Protein AF-A0A0K0CUV3-F1 (afdb_monomer)

Structure (mmCIF, N/CA/C/O backbone):
data_AF-A0A0K0CUV3-F1
#
_entry.id   AF-A0A0K0CUV3-F1
#
loop_
_atom_site.group_PDB
_atom_site.id
_atom_site.type_symbol
_atom_site.label_atom_id
_atom_site.label_alt_id
_atom_site.label_comp_id
_atom_site.label_asym_id
_atom_site.label_entity_id
_atom_site.label_seq_id
_atom_site.pdbx_PDB_ins_code
_atom_site.Cartn_x
_atom_site.Cartn_y
_atom_site.Cartn_z
_atom_site.occupancy
_atom_site.B_iso_or_equiv
_atom_site.auth_seq_id
_atom_site.auth_comp_id
_atom_site.auth_asym_id
_atom_site.auth_atom_id
_atom_site.pdbx_PDB_model_num
ATOM 1 N N . MET A 1 1 ? 14.300 39.583 24.934 1.00 33.34 1 MET A N 1
ATOM 2 C CA . MET A 1 1 ? 12.952 39.466 24.338 1.00 33.34 1 MET A CA 1
ATOM 3 C C . MET A 1 1 ? 13.140 38.775 23.002 1.00 33.34 1 MET A C 1
ATOM 5 O O . MET A 1 1 ? 13.343 39.444 21.998 1.00 33.34 1 MET A O 1
ATOM 9 N N . ASP A 1 2 ? 13.182 37.445 23.015 1.00 32.31 2 ASP A N 1
ATOM 10 C CA . ASP A 1 2 ? 13.427 36.662 21.805 1.00 32.31 2 ASP A CA 1
ATOM 11 C C . ASP A 1 2 ? 12.083 36.340 21.158 1.00 32.31 2 ASP A C 1
ATOM 13 O O . ASP A 1 2 ? 11.270 35.594 21.705 1.00 32.31 2 ASP A O 1
ATOM 17 N N . ASN A 1 3 ? 11.832 36.963 20.007 1.00 30.17 3 ASN A N 1
ATOM 18 C CA . ASN A 1 3 ? 10.641 36.738 19.198 1.00 30.17 3 ASN A CA 1
ATOM 19 C C . ASN A 1 3 ? 10.662 35.313 18.630 1.00 30.17 3 ASN A C 1
ATOM 21 O O . ASN A 1 3 ? 11.147 35.068 17.525 1.00 30.17 3 ASN A O 1
ATOM 25 N N . ILE A 1 4 ? 10.115 34.363 19.387 1.00 32.66 4 ILE A N 1
ATOM 26 C CA . ILE A 1 4 ? 9.741 33.049 18.870 1.00 32.66 4 ILE A CA 1
ATOM 27 C C . ILE A 1 4 ? 8.534 33.265 17.954 1.00 32.66 4 ILE A C 1
ATOM 29 O O . ILE A 1 4 ? 7.393 33.354 18.404 1.00 32.66 4 ILE A O 1
ATOM 33 N N . VAL A 1 5 ? 8.791 33.376 16.651 1.00 37.00 5 VAL A N 1
ATOM 34 C CA . VAL A 1 5 ? 7.741 33.329 15.632 1.00 37.00 5 VAL A CA 1
ATOM 35 C C . VAL A 1 5 ? 7.181 31.908 15.639 1.00 37.00 5 VAL A C 1
ATOM 37 O O . VAL A 1 5 ? 7.840 30.969 15.189 1.00 37.00 5 VAL A O 1
ATOM 40 N N . LEU A 1 6 ? 5.980 31.740 16.198 1.00 33.31 6 LEU A N 1
ATOM 41 C CA . LEU A 1 6 ? 5.213 30.502 16.068 1.00 33.31 6 LEU A CA 1
ATOM 42 C C . LEU A 1 6 ? 5.080 30.164 14.571 1.00 33.31 6 LEU A C 1
ATOM 44 O O . LEU A 1 6 ? 4.818 31.070 13.773 1.00 33.31 6 LEU A O 1
ATOM 48 N N . PRO A 1 7 ? 5.275 28.897 14.157 1.00 40.84 7 PRO A N 1
ATOM 49 C CA . PRO A 1 7 ? 5.140 28.535 12.754 1.00 40.84 7 PRO A CA 1
ATOM 50 C C . PRO A 1 7 ? 3.719 28.880 12.275 1.00 40.84 7 PRO A C 1
ATOM 52 O O . PRO A 1 7 ? 2.763 28.661 13.024 1.00 40.84 7 PRO A O 1
ATOM 55 N N . PRO A 1 8 ? 3.565 29.437 11.059 1.00 43.94 8 PRO A N 1
ATOM 56 C CA . PRO A 1 8 ? 2.266 29.852 10.548 1.00 43.94 8 PRO A CA 1
ATOM 57 C C . PRO A 1 8 ? 1.287 28.675 10.560 1.00 43.94 8 PRO A C 1
ATOM 59 O O . PRO A 1 8 ? 1.674 27.529 10.332 1.00 43.94 8 PRO A O 1
ATOM 62 N N . HIS A 1 9 ? 0.009 28.978 10.790 1.00 50.66 9 HIS A N 1
ATOM 63 C CA . HIS A 1 9 ? -1.127 28.045 10.842 1.00 50.66 9 HIS A CA 1
ATOM 64 C C . HIS A 1 9 ? -1.315 27.150 9.593 1.00 50.66 9 HIS A C 1
ATOM 66 O O . HIS A 1 9 ? -2.228 26.327 9.566 1.00 50.66 9 HIS A O 1
ATOM 72 N N . ASP A 1 10 ? -0.446 27.262 8.587 1.00 59.53 10 ASP A N 1
ATOM 73 C CA . ASP A 1 10 ? -0.422 26.443 7.384 1.00 59.53 10 ASP A CA 1
ATOM 74 C C . ASP A 1 10 ? 0.956 25.764 7.204 1.00 59.53 10 ASP A C 1
ATOM 76 O O . ASP A 1 10 ? 1.934 26.420 6.820 1.00 59.53 10 ASP A O 1
ATOM 80 N N . PRO A 1 11 ? 1.059 24.436 7.415 1.00 61.44 11 PRO A N 1
ATOM 81 C CA . PRO A 1 11 ? 2.305 23.696 7.230 1.00 61.44 11 PRO A CA 1
ATOM 82 C C . PRO A 1 11 ? 2.834 23.736 5.785 1.00 61.44 11 PRO A C 1
ATOM 84 O O . PRO A 1 11 ? 3.987 23.375 5.551 1.00 61.44 11 PRO A O 1
ATOM 87 N N . LYS A 1 12 ? 2.028 24.151 4.794 1.00 64.25 12 LYS A N 1
ATOM 88 C CA . LYS A 1 12 ? 2.442 24.200 3.383 1.00 64.25 12 LYS A CA 1
ATOM 89 C C . LYS A 1 12 ? 3.176 25.464 2.993 1.00 64.25 12 LYS A C 1
ATOM 91 O O . LYS A 1 12 ? 3.723 25.460 1.890 1.00 64.25 12 LYS A O 1
ATOM 96 N N . ASN A 1 13 ? 3.219 26.500 3.833 1.00 78.81 13 ASN A N 1
ATOM 97 C CA . ASN A 1 13 ? 3.718 27.828 3.466 1.00 78.81 13 ASN A CA 1
ATOM 98 C C . ASN A 1 13 ? 4.790 28.337 4.440 1.00 78.81 13 ASN A C 1
ATOM 100 O O . ASN A 1 13 ? 4.579 29.252 5.232 1.00 78.81 13 ASN A O 1
ATOM 104 N N . LEU A 1 14 ? 5.982 27.740 4.346 1.00 80.75 14 LEU A N 1
ATOM 105 C CA . LEU A 1 14 ? 7.166 28.211 5.056 1.00 80.75 14 LEU A CA 1
ATOM 106 C C . LEU A 1 14 ? 7.832 29.375 4.321 1.00 80.75 14 LEU A C 1
ATOM 108 O O . LEU A 1 14 ? 8.024 29.339 3.102 1.00 80.75 14 LEU A O 1
ATOM 112 N N . GLN A 1 15 ? 8.253 30.382 5.085 1.00 85.00 15 GLN A N 1
ATOM 113 C CA . GLN A 1 15 ? 8.953 31.541 4.549 1.00 85.00 15 GLN A CA 1
ATOM 114 C C . GLN A 1 15 ? 10.403 31.205 4.168 1.00 85.00 15 GLN A C 1
ATOM 116 O O . GLN A 1 15 ? 11.082 30.374 4.775 1.00 85.00 15 GLN A O 1
ATOM 121 N N . LYS A 1 16 ? 10.906 31.883 3.132 1.00 88.75 16 LYS A N 1
ATOM 122 C CA . LYS A 1 16 ? 12.324 31.825 2.763 1.00 88.75 16 LYS A CA 1
ATOM 123 C C . LYS A 1 16 ? 13.167 32.366 3.918 1.00 88.75 16 LYS A C 1
ATOM 125 O O . LYS A 1 16 ? 12.878 33.429 4.449 1.00 88.75 16 LYS A O 1
ATOM 130 N N . GLY A 1 17 ? 14.231 31.651 4.269 1.00 84.06 17 GLY A N 1
ATOM 131 C CA . GLY A 1 17 ? 15.110 32.001 5.384 1.00 84.06 17 GLY A CA 1
ATOM 132 C C . GLY A 1 17 ? 14.752 31.326 6.708 1.00 84.06 17 GLY A C 1
ATOM 133 O O . GLY A 1 17 ? 15.621 31.259 7.571 1.00 84.06 17 GLY A O 1
ATOM 134 N N . THR A 1 18 ? 13.551 30.750 6.855 1.00 85.62 18 THR A N 1
ATOM 135 C CA . THR A 1 18 ? 13.180 29.984 8.054 1.00 85.62 18 THR A CA 1
ATOM 136 C C . THR A 1 18 ? 14.147 28.819 8.273 1.00 85.62 18 THR A C 1
ATOM 138 O O . THR A 1 18 ? 14.461 28.085 7.332 1.00 85.62 18 THR A O 1
ATOM 141 N N . ILE A 1 19 ? 14.612 28.649 9.514 1.00 83.88 19 ILE A N 1
ATOM 142 C CA . ILE A 1 19 ? 15.487 27.545 9.923 1.00 83.88 19 ILE A CA 1
ATOM 143 C C . ILE A 1 19 ? 14.637 26.456 10.582 1.00 83.88 19 ILE A C 1
ATOM 145 O O . ILE A 1 19 ? 13.939 26.702 11.562 1.00 83.88 19 ILE A O 1
ATOM 149 N N . ILE A 1 20 ? 14.714 25.242 10.043 1.00 77.81 20 ILE A N 1
ATOM 150 C CA . ILE A 1 20 ? 13.991 24.051 10.489 1.00 77.81 20 ILE A CA 1
ATOM 151 C C . ILE A 1 20 ? 14.967 23.083 11.155 1.00 77.81 20 ILE A C 1
ATOM 153 O O . ILE A 1 20 ? 16.082 22.863 10.673 1.00 77.81 20 ILE A O 1
ATOM 157 N N . SER A 1 21 ? 14.544 22.512 12.286 1.00 73.69 21 SER A N 1
ATOM 158 C CA . SER A 1 21 ? 15.339 21.568 13.087 1.00 73.69 21 SER A CA 1
ATOM 159 C C . SER A 1 21 ? 16.743 22.089 13.415 1.00 73.69 21 SER A C 1
ATOM 161 O O . SER A 1 21 ? 17.694 21.314 13.452 1.00 73.69 21 SER A O 1
ATOM 163 N N . LYS A 1 22 ? 16.865 23.412 13.606 1.00 81.50 22 LYS A N 1
ATOM 164 C CA . LYS A 1 22 ? 18.097 24.169 13.908 1.00 81.50 22 LYS A CA 1
ATOM 165 C C . LYS A 1 22 ? 19.203 24.140 12.844 1.00 81.50 22 LYS A C 1
ATOM 167 O O . LYS A 1 22 ? 20.156 24.892 12.978 1.00 81.50 22 LYS A O 1
ATOM 172 N N . GLN A 1 23 ? 19.060 23.351 11.782 1.00 84.75 23 GLN A N 1
ATOM 173 C CA . GLN A 1 23 ? 20.153 23.102 10.837 1.00 84.75 23 GLN A CA 1
ATOM 174 C C . GLN A 1 23 ? 19.782 23.336 9.363 1.00 84.75 23 GLN A C 1
ATOM 176 O O . GLN A 1 23 ? 20.673 23.481 8.536 1.00 84.75 23 GLN A O 1
ATOM 181 N N . TRP A 1 24 ? 18.495 23.403 8.999 1.00 80.88 24 TRP A N 1
ATOM 182 C CA . TRP A 1 24 ? 18.064 23.486 7.596 1.00 80.88 24 TRP A CA 1
ATOM 183 C C . TRP A 1 24 ? 17.359 24.802 7.286 1.00 80.88 24 TRP A C 1
ATOM 185 O O . TRP A 1 24 ? 16.252 25.046 7.752 1.00 80.88 24 TRP A O 1
ATOM 195 N N . ARG A 1 25 ? 17.958 25.639 6.440 1.00 89.38 25 ARG A N 1
ATOM 196 C CA . ARG A 1 25 ? 17.398 26.931 6.022 1.00 89.38 25 ARG A CA 1
ATOM 197 C C . ARG A 1 25 ? 16.618 26.810 4.715 1.00 89.38 25 ARG A C 1
ATOM 199 O O . ARG A 1 25 ? 17.164 26.363 3.705 1.00 89.38 25 ARG A O 1
ATOM 206 N N . ILE A 1 26 ? 15.366 27.266 4.704 1.00 89.25 26 ILE A N 1
ATOM 207 C CA . ILE A 1 26 ? 14.493 27.273 3.519 1.00 89.25 26 ILE A CA 1
ATOM 208 C C . ILE A 1 26 ? 15.030 28.256 2.468 1.00 89.25 26 ILE A C 1
ATOM 210 O O . ILE A 1 26 ? 15.179 29.449 2.737 1.00 89.25 26 ILE A O 1
ATOM 214 N N . LYS A 1 27 ? 15.293 27.784 1.242 1.00 90.56 27 LYS A N 1
ATOM 215 C CA . LYS A 1 27 ? 15.707 28.630 0.106 1.00 90.56 27 LYS A CA 1
ATOM 216 C C . LYS A 1 27 ? 14.542 29.007 -0.802 1.00 90.56 27 LYS A C 1
ATOM 218 O O . LYS A 1 27 ? 14.414 30.176 -1.154 1.00 90.56 27 LYS A O 1
ATOM 223 N N . ARG A 1 28 ? 13.737 28.028 -1.225 1.00 87.50 28 ARG A N 1
ATOM 224 C CA . ARG A 1 28 ? 12.545 28.240 -2.065 1.00 87.50 28 ARG A CA 1
ATOM 225 C C . ARG A 1 28 ? 11.623 27.026 -2.045 1.00 87.50 28 ARG A C 1
ATOM 227 O O . ARG A 1 28 ? 12.095 25.908 -1.842 1.00 87.50 28 ARG A O 1
ATOM 234 N N . LYS A 1 29 ? 10.341 27.236 -2.337 1.00 90.81 29 LYS A N 1
ATOM 235 C CA . LYS A 1 29 ? 9.396 26.154 -2.636 1.00 90.81 29 LYS A CA 1
ATOM 236 C C . LYS A 1 29 ? 9.774 25.509 -3.976 1.00 90.81 29 LYS A C 1
ATOM 238 O O . LYS A 1 29 ? 10.182 26.200 -4.913 1.00 90.81 29 LYS A O 1
ATOM 243 N N . ILE A 1 30 ? 9.730 24.183 -4.032 1.00 88.44 30 ILE A N 1
ATOM 244 C CA . ILE A 1 30 ? 9.974 23.388 -5.245 1.00 88.44 30 ILE A CA 1
ATOM 245 C C . ILE A 1 30 ? 8.641 22.936 -5.841 1.00 88.44 30 ILE A C 1
ATOM 247 O O . ILE A 1 30 ? 8.489 22.972 -7.055 1.00 88.44 30 ILE A O 1
ATOM 251 N N . GLY A 1 31 ? 7.679 22.544 -5.005 1.00 75.69 31 GLY A N 1
ATOM 252 C CA . GLY A 1 31 ? 6.363 22.109 -5.462 1.00 75.69 31 GLY A CA 1
ATOM 253 C C . GLY A 1 31 ? 5.376 21.935 -4.314 1.00 75.69 31 GLY A C 1
ATOM 254 O O . GLY A 1 31 ? 5.767 21.841 -3.150 1.00 75.69 31 GLY A O 1
ATOM 255 N N . GLU A 1 32 ? 4.093 21.898 -4.649 1.00 79.56 32 GLU A N 1
ATOM 256 C CA . GLU A 1 32 ? 2.985 21.729 -3.712 1.00 79.56 32 GLU A CA 1
ATOM 257 C C . GLU A 1 32 ? 1.980 20.720 -4.266 1.00 79.56 32 GLU A C 1
ATOM 259 O O . GLU A 1 32 ? 1.730 20.691 -5.468 1.00 79.56 32 GLU A O 1
ATOM 264 N N . GLY A 1 33 ? 1.408 19.896 -3.389 1.00 62.06 33 GLY A N 1
ATOM 265 C CA . GLY A 1 33 ? 0.323 18.981 -3.723 1.00 62.06 33 GLY A CA 1
ATOM 266 C C . GLY A 1 33 ? -0.684 18.829 -2.582 1.00 62.06 33 GLY A C 1
ATOM 267 O O . GLY A 1 33 ? -0.548 19.412 -1.500 1.00 62.06 33 GLY A O 1
ATOM 268 N N . GLY A 1 34 ? -1.705 17.995 -2.801 1.00 50.66 34 GLY A N 1
ATOM 269 C CA . GLY A 1 34 ? -2.771 17.750 -1.818 1.00 50.66 34 GLY A CA 1
ATOM 270 C C . GLY A 1 34 ? -2.245 17.326 -0.440 1.00 50.66 34 GLY A C 1
ATOM 271 O O . GLY A 1 34 ? -2.735 17.803 0.582 1.00 50.66 34 GLY A O 1
ATOM 272 N N . PHE A 1 35 ? -1.168 16.540 -0.411 1.00 57.41 35 PHE A N 1
ATOM 273 C CA . PHE A 1 35 ? -0.605 15.948 0.806 1.00 57.41 35 PHE A CA 1
ATOM 274 C C . PHE A 1 35 ? 0.503 16.773 1.479 1.00 57.41 35 PHE A C 1
ATOM 276 O O . PHE A 1 35 ? 0.994 16.376 2.536 1.00 57.41 35 PHE A O 1
ATOM 283 N N . GLY A 1 36 ? 0.918 17.906 0.901 1.00 73.19 36 GLY A N 1
ATOM 284 C CA . GLY A 1 36 ? 2.029 18.677 1.454 1.00 73.19 36 GLY A CA 1
ATOM 285 C C . GLY A 1 36 ? 2.762 19.570 0.458 1.00 73.19 36 GLY A C 1
ATOM 286 O O . GLY A 1 36 ? 2.290 19.816 -0.649 1.00 73.19 36 GLY A O 1
ATOM 287 N N . ALA A 1 37 ? 3.944 20.036 0.854 1.00 80.62 37 ALA A N 1
ATOM 288 C CA . ALA A 1 37 ? 4.813 20.886 0.045 1.00 80.62 37 ALA A CA 1
ATOM 289 C C . ALA A 1 37 ? 6.278 20.437 0.137 1.00 80.62 37 ALA A C 1
ATOM 291 O O . ALA A 1 37 ? 6.725 19.932 1.164 1.00 80.62 37 ALA A O 1
ATOM 292 N N . VAL A 1 38 ? 7.035 20.631 -0.941 1.00 79.94 38 VAL A N 1
ATOM 293 C CA . VAL A 1 38 ? 8.467 20.315 -1.027 1.00 79.94 38 VAL A CA 1
ATOM 294 C C . VAL A 1 38 ? 9.261 21.607 -1.186 1.00 79.94 38 VAL A C 1
ATOM 296 O O . VAL A 1 38 ? 8.927 22.453 -2.018 1.00 79.94 38 VAL A O 1
ATOM 299 N N . TYR A 1 39 ? 10.338 21.746 -0.418 1.00 84.75 39 TYR A N 1
ATOM 300 C CA . TYR A 1 39 ? 11.204 22.921 -0.365 1.00 84.75 39 TYR A CA 1
ATOM 301 C C . TYR A 1 39 ? 12.656 22.561 -0.661 1.00 84.75 39 TYR A C 1
ATOM 303 O O . TYR A 1 39 ? 13.144 21.523 -0.228 1.00 84.75 39 TYR A O 1
ATOM 311 N N . LYS A 1 40 ? 13.382 23.460 -1.329 1.00 85.62 40 LYS A N 1
ATOM 312 C CA . LYS A 1 40 ? 14.846 23.423 -1.355 1.00 85.62 40 LYS A CA 1
ATOM 313 C C . LYS A 1 40 ? 15.336 23.996 -0.035 1.00 85.62 40 LYS A C 1
ATOM 315 O O . LYS A 1 40 ? 15.009 25.143 0.284 1.00 85.62 40 LYS A O 1
ATOM 320 N N . VAL A 1 41 ? 16.141 23.233 0.689 1.00 87.06 41 VAL A N 1
ATOM 321 C CA . VAL A 1 41 ? 16.805 23.664 1.921 1.00 87.06 41 VAL A CA 1
ATOM 322 C C . VAL A 1 41 ? 18.313 23.616 1.762 1.00 87.06 41 VAL A C 1
ATOM 324 O O . VAL A 1 41 ? 18.831 22.914 0.895 1.00 87.06 41 VAL A O 1
ATOM 327 N N . VAL A 1 42 ? 19.006 24.389 2.590 1.00 89.06 42 VAL A N 1
ATOM 328 C CA . VAL A 1 42 ? 20.464 24.371 2.700 1.00 89.06 42 VAL A CA 1
ATOM 329 C C . VAL A 1 42 ? 20.843 24.193 4.160 1.00 89.06 42 VAL A C 1
ATOM 331 O O . VAL A 1 42 ? 20.282 24.881 5.018 1.00 89.06 42 VAL A O 1
ATOM 334 N N . ASN A 1 43 ? 21.759 23.272 4.436 1.00 91.06 43 ASN A N 1
ATOM 335 C CA . ASN A 1 43 ? 22.314 23.090 5.765 1.00 91.06 43 ASN A CA 1
ATOM 336 C C . ASN A 1 43 ? 23.088 24.357 6.164 1.00 91.06 43 ASN A C 1
ATOM 338 O O . ASN A 1 43 ? 23.847 24.897 5.361 1.00 91.06 43 ASN A O 1
ATOM 342 N N . VAL A 1 44 ? 22.854 24.880 7.363 1.00 87.31 44 VAL A N 1
ATOM 343 C CA . VAL A 1 44 ? 23.447 26.153 7.808 1.00 87.31 44 VAL A CA 1
ATOM 344 C C . VAL A 1 44 ? 24.931 26.044 8.151 1.00 87.31 44 VAL A C 1
ATOM 346 O O . VAL A 1 44 ? 25.613 27.057 8.079 1.00 87.31 44 VAL A O 1
ATOM 349 N N . GLU A 1 45 ? 25.419 24.847 8.477 1.00 86.94 45 GLU A N 1
ATOM 350 C CA . GLU A 1 45 ? 26.822 24.597 8.824 1.00 86.94 45 GLU A CA 1
ATOM 351 C C . GLU A 1 45 ? 27.621 24.130 7.607 1.00 86.94 45 GLU A C 1
ATOM 353 O O . GLU A 1 45 ? 28.707 24.628 7.340 1.00 86.94 45 GLU A O 1
ATOM 358 N N . THR A 1 46 ? 27.071 23.184 6.844 1.00 88.75 46 THR A N 1
ATOM 359 C CA . THR A 1 46 ? 27.799 22.522 5.746 1.00 88.75 46 THR A CA 1
ATOM 360 C C . THR A 1 46 ? 27.510 23.111 4.367 1.00 88.75 46 THR A C 1
ATOM 362 O O . THR A 1 46 ? 28.066 22.649 3.378 1.00 88.75 46 THR A O 1
ATOM 365 N N . GLU A 1 47 ? 26.580 24.065 4.266 1.00 89.44 47 GLU A N 1
ATOM 366 C CA . GLU A 1 47 ? 26.079 24.652 3.009 1.00 89.44 47 GLU A CA 1
ATOM 367 C C . GLU A 1 47 ? 25.515 23.650 1.978 1.00 89.44 47 GLU A C 1
ATOM 369 O O . GLU A 1 47 ? 25.149 24.009 0.853 1.00 89.44 47 GLU A O 1
ATOM 374 N N . THR A 1 48 ? 25.342 22.389 2.371 1.00 83.94 48 THR A N 1
ATOM 375 C CA . THR A 1 48 ? 24.812 21.334 1.507 1.00 83.94 48 THR A CA 1
ATOM 376 C C . THR A 1 48 ? 23.329 21.550 1.204 1.00 83.94 48 THR A C 1
ATOM 378 O O . THR A 1 48 ? 22.536 21.920 2.069 1.00 83.94 48 THR A O 1
ATOM 381 N N . SER A 1 49 ? 22.926 21.334 -0.052 1.00 82.19 49 SER A N 1
ATOM 382 C CA . SER A 1 49 ? 21.524 21.453 -0.474 1.00 82.19 49 SER A CA 1
ATOM 383 C C . SER A 1 49 ? 20.772 20.129 -0.317 1.00 82.19 49 SER A C 1
ATOM 385 O O . SER A 1 49 ? 21.276 19.086 -0.717 1.00 82.19 49 SER A O 1
ATOM 387 N N . ALA A 1 50 ? 19.527 20.185 0.157 1.00 84.31 50 ALA A N 1
ATOM 388 C CA . ALA A 1 50 ? 18.614 19.041 0.214 1.00 84.31 50 ALA A CA 1
ATOM 389 C C . ALA A 1 50 ? 17.171 19.444 -0.150 1.00 84.31 50 ALA A C 1
ATOM 391 O O . ALA A 1 50 ? 16.855 20.628 -0.316 1.00 84.31 50 ALA A O 1
ATOM 392 N N . ALA A 1 51 ? 16.288 18.452 -0.286 1.00 84.81 51 ALA A N 1
ATOM 393 C CA . ALA A 1 51 ? 14.852 18.655 -0.452 1.00 84.81 51 ALA A CA 1
ATOM 394 C C . ALA A 1 51 ? 14.122 18.304 0.854 1.00 84.81 51 ALA A C 1
ATOM 396 O O . ALA A 1 51 ? 14.199 17.174 1.326 1.00 84.81 51 ALA A O 1
ATOM 397 N N . LEU A 1 52 ? 13.401 19.267 1.426 1.00 79.25 52 LEU A N 1
ATOM 398 C CA . LEU A 1 52 ? 12.569 19.083 2.612 1.00 79.25 52 LEU A CA 1
ATOM 399 C C . LEU A 1 52 ? 11.114 18.893 2.178 1.00 79.25 52 LEU A C 1
ATOM 401 O O . LEU A 1 52 ? 10.516 19.809 1.615 1.00 79.25 52 LEU A O 1
ATOM 405 N N . LYS A 1 53 ? 10.539 17.719 2.448 1.00 81.81 53 LYS A N 1
ATOM 406 C CA . LYS A 1 53 ? 9.110 17.445 2.251 1.00 81.81 53 LYS A CA 1
ATOM 407 C C . LYS A 1 53 ? 8.366 17.697 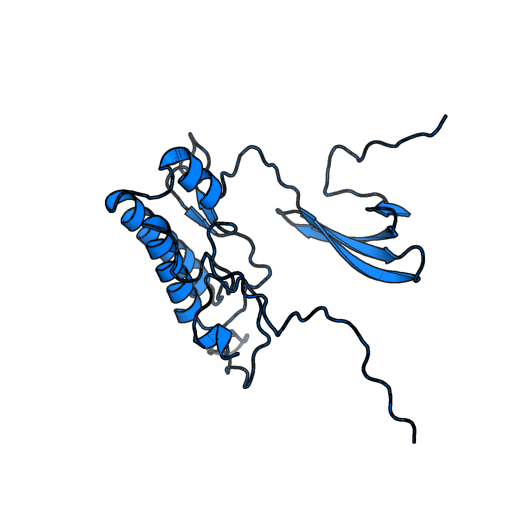3.560 1.00 81.81 53 LYS A C 1
ATOM 409 O O . LYS A 1 53 ? 8.745 17.164 4.598 1.00 81.81 53 LYS A O 1
ATOM 414 N N . ILE A 1 54 ? 7.308 18.494 3.496 1.00 76.00 54 ILE A N 1
ATOM 415 C CA . ILE A 1 54 ? 6.415 18.782 4.615 1.00 76.00 54 ILE A CA 1
ATOM 416 C C . ILE A 1 54 ? 5.059 18.203 4.283 1.00 76.00 54 ILE A C 1
ATOM 418 O O . ILE A 1 54 ? 4.516 18.481 3.217 1.00 76.00 54 ILE A O 1
ATOM 422 N N . GLU A 1 55 ? 4.511 17.417 5.196 1.00 71.88 55 GLU A N 1
ATOM 423 C CA . GLU A 1 55 ? 3.216 16.778 5.020 1.00 71.88 55 GLU A CA 1
ATOM 424 C C . GLU A 1 55 ? 2.180 17.487 5.888 1.00 71.88 55 GLU A C 1
ATOM 426 O O . GLU A 1 55 ? 2.325 17.580 7.108 1.00 71.88 55 GLU A O 1
ATOM 431 N N . THR A 1 56 ? 1.104 17.976 5.272 1.00 61.03 56 THR A N 1
ATOM 432 C CA . THR A 1 56 ? -0.053 18.480 6.016 1.00 61.03 56 THR A CA 1
ATOM 433 C C . THR A 1 56 ? -0.859 17.303 6.510 1.00 61.03 56 THR A C 1
ATOM 435 O O . THR A 1 56 ? -1.814 16.862 5.874 1.00 61.03 56 THR A O 1
ATOM 438 N N . HIS A 1 57 ? -0.458 16.745 7.640 1.00 53.69 57 HIS A N 1
ATOM 439 C CA . HIS A 1 57 ? -1.311 15.799 8.330 1.00 53.69 57 HIS A CA 1
ATOM 440 C C . HIS A 1 57 ? -2.421 16.577 9.036 1.00 53.69 57 HIS A C 1
ATOM 442 O O . HIS A 1 57 ? -2.220 17.069 10.146 1.00 53.69 57 HIS A O 1
ATOM 448 N N . ASN A 1 58 ? -3.622 16.621 8.452 1.00 45.78 58 ASN A N 1
ATOM 449 C CA . ASN A 1 58 ? -4.812 16.771 9.280 1.00 45.78 58 ASN A CA 1
ATOM 450 C C . ASN A 1 58 ? -4.980 15.452 10.054 1.00 45.78 58 ASN A C 1
ATOM 452 O O . ASN A 1 58 ? -5.664 14.530 9.616 1.00 45.78 58 ASN A O 1
ATOM 456 N N . LYS A 1 59 ? -4.270 15.314 11.185 1.00 42.47 59 LYS A N 1
ATOM 457 C CA . LYS A 1 59 ? -4.277 14.105 12.034 1.00 42.47 59 LYS A CA 1
ATOM 458 C C . LYS A 1 59 ? -5.685 13.712 12.517 1.00 42.47 59 LYS A C 1
ATOM 460 O O . LYS A 1 59 ? -5.824 12.644 13.106 1.00 42.47 59 LYS A O 1
ATOM 465 N N . ARG A 1 60 ? -6.705 14.561 12.328 1.00 42.09 60 ARG A N 1
ATOM 466 C CA . ARG A 1 60 ? -8.030 14.393 12.932 1.00 42.09 60 ARG A CA 1
ATOM 467 C C . ARG A 1 60 ? -9.052 13.600 12.115 1.00 42.09 60 ARG A C 1
ATOM 469 O O . ARG A 1 60 ? -9.985 13.116 12.740 1.00 42.09 60 ARG A O 1
ATOM 476 N N . GLU A 1 61 ? -8.887 13.372 10.809 1.00 43.34 61 GLU A N 1
ATOM 477 C CA . GLU A 1 61 ? -10.005 12.804 10.014 1.00 43.34 61 GLU A CA 1
ATOM 478 C C . GLU A 1 61 ? -9.706 11.531 9.215 1.00 43.34 61 GLU A C 1
ATOM 480 O O . GLU A 1 61 ? -10.636 10.838 8.807 1.00 43.34 61 GLU A O 1
ATOM 485 N N . VAL A 1 62 ? -8.439 11.137 9.067 1.00 44.00 62 VAL A N 1
ATOM 486 C CA . VAL A 1 62 ? -8.078 9.904 8.352 1.00 44.00 62 VAL A CA 1
ATOM 487 C C . VAL A 1 62 ? -7.487 8.902 9.338 1.00 44.00 62 VAL A C 1
ATOM 489 O O . VAL A 1 62 ? -6.311 8.956 9.702 1.00 44.00 62 VAL A O 1
ATOM 492 N N . LEU A 1 63 ? -8.319 7.971 9.806 1.00 48.72 63 LEU A N 1
ATOM 493 C CA . LEU A 1 63 ? -7.851 6.868 10.640 1.00 48.72 63 LEU A CA 1
ATOM 494 C C . LEU A 1 63 ? -7.044 5.902 9.765 1.00 48.72 63 LEU A C 1
ATOM 496 O O . LEU A 1 63 ? -7.627 5.086 9.044 1.00 48.72 63 LEU A O 1
ATOM 500 N N . LYS A 1 64 ? -5.707 5.985 9.849 1.00 60.62 64 LYS A N 1
ATOM 501 C CA . LYS A 1 64 ? -4.794 4.987 9.265 1.00 60.62 64 LYS A CA 1
ATOM 502 C C . LYS A 1 64 ? -5.288 3.591 9.636 1.00 60.62 64 LYS A C 1
ATOM 504 O O . LYS A 1 64 ? -5.657 3.362 10.793 1.00 60.62 64 LYS A O 1
ATOM 509 N N . LEU A 1 65 ? -5.304 2.672 8.673 1.00 56.53 65 LEU A N 1
ATOM 510 C CA . LEU A 1 65 ? -5.882 1.339 8.841 1.00 56.53 65 LEU A CA 1
ATOM 511 C C . LEU A 1 65 ? -5.289 0.637 10.067 1.00 56.53 65 LEU A C 1
ATOM 513 O O . LEU A 1 65 ? -6.030 0.059 10.853 1.00 56.53 65 LEU A O 1
ATOM 517 N N . GLU A 1 66 ? -3.987 0.800 10.304 1.00 54.44 66 GLU A N 1
ATOM 518 C CA . GLU A 1 66 ? -3.301 0.279 11.491 1.00 54.44 66 GLU A CA 1
ATOM 519 C C . GLU A 1 66 ? -3.906 0.787 12.813 1.00 54.44 66 GLU A C 1
ATOM 521 O O . GLU A 1 66 ? -4.167 0.007 13.729 1.00 54.44 66 GLU A O 1
ATOM 526 N N . ALA A 1 67 ? -4.176 2.091 12.913 1.00 55.19 67 ALA A N 1
ATOM 527 C CA . ALA A 1 67 ? -4.764 2.704 14.102 1.00 55.19 67 ALA A CA 1
ATOM 528 C C . ALA A 1 67 ? -6.238 2.307 14.270 1.00 55.19 67 ALA A C 1
ATOM 530 O O . ALA A 1 67 ? -6.692 2.088 15.393 1.00 55.19 67 ALA A O 1
ATOM 531 N N . LYS A 1 68 ? -6.985 2.177 13.165 1.00 58.66 68 LYS A N 1
ATOM 532 C CA . LYS A 1 68 ? -8.396 1.769 13.185 1.00 58.66 68 LYS A CA 1
ATOM 533 C C . LYS A 1 68 ? -8.550 0.293 13.555 1.00 58.66 68 LYS A C 1
ATOM 535 O O . LYS A 1 68 ? -9.392 -0.023 14.387 1.00 58.66 68 LYS A O 1
ATOM 540 N N . VAL A 1 69 ? -7.710 -0.587 13.009 1.00 59.50 69 VAL A N 1
ATOM 541 C CA . VAL A 1 69 ? -7.681 -2.019 13.346 1.00 59.50 69 VAL A CA 1
ATOM 542 C C . VAL A 1 69 ? -7.333 -2.212 14.820 1.00 59.50 69 VAL A C 1
ATOM 544 O O . VAL A 1 69 ? -8.107 -2.844 15.538 1.00 59.50 69 VAL A O 1
ATOM 547 N N . LYS A 1 70 ? -6.251 -1.577 15.296 1.00 58.81 70 LYS A N 1
ATOM 548 C CA . LYS A 1 70 ? -5.833 -1.637 16.707 1.00 58.81 70 LYS A CA 1
ATOM 549 C C . LYS A 1 70 ? -6.912 -1.131 17.669 1.00 58.81 70 LYS A C 1
ATOM 551 O O . LYS A 1 70 ? -7.088 -1.697 18.744 1.00 58.81 70 LYS A O 1
ATOM 556 N N . ARG A 1 71 ? -7.635 -0.071 17.289 1.00 56.31 71 ARG A N 1
ATOM 557 C CA . ARG A 1 71 ? -8.662 0.563 18.130 1.00 56.31 71 ARG A CA 1
ATOM 558 C C . ARG A 1 71 ? -10.012 -0.158 18.109 1.00 56.31 71 ARG A C 1
ATOM 560 O O . ARG A 1 71 ? -10.661 -0.208 19.144 1.00 56.31 71 ARG A O 1
ATOM 567 N N . LEU A 1 72 ? -10.457 -0.665 16.956 1.00 54.66 72 LEU A N 1
ATOM 568 C CA . LEU A 1 72 ? -11.797 -1.254 16.799 1.00 54.66 72 LEU A CA 1
ATOM 569 C C . LEU A 1 72 ? -11.846 -2.757 17.082 1.00 54.66 72 LEU A C 1
ATOM 571 O O . LEU A 1 72 ? -12.893 -3.252 17.485 1.00 54.66 72 LEU A O 1
ATOM 575 N N . PHE A 1 73 ? -10.751 -3.484 16.852 1.00 51.44 73 PHE A N 1
ATOM 576 C CA . PHE A 1 73 ? -10.754 -4.952 16.888 1.00 51.44 73 PHE A CA 1
ATOM 577 C C . PHE A 1 73 ? -9.689 -5.544 17.829 1.00 51.44 73 PHE A C 1
ATOM 579 O O . PHE A 1 73 ? -9.491 -6.756 17.861 1.00 51.44 73 PHE A O 1
ATOM 586 N N . GLY A 1 74 ? -8.974 -4.717 18.599 1.00 59.88 74 GLY A N 1
ATOM 587 C CA . GLY A 1 74 ? -7.821 -5.171 19.379 1.00 59.88 74 GLY A CA 1
ATOM 588 C C . GLY A 1 74 ? -6.659 -5.591 18.467 1.00 59.88 74 GLY A C 1
ATOM 589 O O . GLY A 1 74 ? -6.300 -4.863 17.546 1.00 59.88 74 GLY A O 1
ATOM 590 N N . ARG A 1 75 ? -6.038 -6.755 18.715 1.00 62.06 75 ARG A N 1
ATOM 591 C CA . ARG A 1 75 ? -4.920 -7.268 17.889 1.00 62.06 75 ARG A CA 1
ATOM 592 C C . ARG A 1 75 ? -5.356 -8.060 16.648 1.00 62.06 75 ARG A C 1
ATOM 594 O O . ARG A 1 75 ? -4.506 -8.297 15.800 1.00 62.06 75 ARG A O 1
ATOM 601 N N . THR A 1 76 ? -6.622 -8.480 16.529 1.00 72.56 76 THR A N 1
ATOM 602 C CA . THR A 1 76 ? -7.058 -9.367 15.433 1.00 72.56 76 THR A CA 1
ATOM 603 C C . THR A 1 76 ? -8.485 -9.081 14.964 1.00 72.56 76 THR A C 1
ATOM 605 O O . THR A 1 76 ? -9.400 -8.983 15.776 1.00 72.56 76 THR A O 1
ATOM 608 N N . CYS A 1 77 ? -8.707 -9.042 13.655 1.00 81.94 77 CYS A N 1
ATOM 609 C CA . CYS A 1 77 ? -10.018 -8.911 13.025 1.00 81.94 77 CYS A CA 1
ATOM 610 C C . CYS A 1 77 ? -10.748 -10.260 12.908 1.00 81.94 77 CYS A C 1
ATOM 612 O O . CYS A 1 77 ? -10.121 -11.321 12.837 1.00 81.94 77 CYS A O 1
ATOM 614 N N . SER A 1 78 ? -12.082 -10.223 12.819 1.00 89.12 78 SER A N 1
ATOM 615 C CA . SER A 1 78 ? -12.878 -11.395 12.428 1.00 89.12 78 SER A CA 1
ATOM 616 C C . SER A 1 78 ? -12.638 -11.765 10.960 1.00 89.12 78 SER A C 1
ATOM 618 O O . SER A 1 78 ? -12.272 -10.907 10.155 1.00 89.12 78 SER A O 1
ATOM 620 N N . VAL A 1 79 ? -12.908 -13.021 10.585 1.00 90.94 79 VAL A N 1
ATOM 621 C CA . VAL A 1 79 ? -12.807 -13.486 9.184 1.00 90.94 79 VAL A CA 1
ATOM 622 C C . VAL A 1 79 ? -13.678 -12.630 8.259 1.00 90.94 79 VAL A C 1
ATOM 624 O O . VAL A 1 79 ? -13.224 -12.176 7.214 1.00 90.94 79 VAL A O 1
ATOM 627 N N . SER A 1 80 ? -14.903 -12.301 8.682 1.00 93.06 80 SER A N 1
ATOM 628 C CA . SER A 1 80 ? -15.794 -11.414 7.921 1.00 93.06 80 SER A CA 1
ATOM 629 C C . SER A 1 80 ? -15.190 -10.021 7.686 1.00 93.06 80 SER A C 1
ATOM 631 O O . SER A 1 80 ? -15.350 -9.443 6.611 1.00 93.06 80 SER A O 1
ATOM 633 N N . ALA A 1 81 ? -14.508 -9.440 8.678 1.00 89.12 81 ALA A N 1
ATOM 634 C CA . ALA A 1 81 ? -13.828 -8.157 8.508 1.00 89.12 81 ALA A CA 1
ATOM 635 C C . ALA A 1 81 ? -12.595 -8.283 7.595 1.00 89.12 81 ALA A C 1
ATOM 637 O O . ALA A 1 81 ? -12.435 -7.465 6.693 1.00 89.12 81 ALA A O 1
ATOM 638 N N . GLN A 1 82 ? -11.782 -9.328 7.775 1.00 92.19 82 GLN A N 1
ATOM 639 C CA . GLN A 1 82 ? -10.604 -9.618 6.952 1.00 92.19 82 GLN A CA 1
ATOM 640 C C . GLN A 1 82 ? -10.967 -9.756 5.466 1.00 92.19 82 GLN A C 1
ATOM 642 O O . GLN A 1 82 ? -10.357 -9.101 4.628 1.00 92.19 82 GLN A O 1
ATOM 647 N N . VAL A 1 83 ? -12.001 -10.538 5.140 1.00 94.69 83 VAL A N 1
ATOM 648 C CA . VAL A 1 83 ? -12.465 -10.733 3.756 1.00 94.69 83 VAL A CA 1
ATOM 649 C C . VAL A 1 83 ? -12.961 -9.419 3.147 1.00 94.69 83 VAL A C 1
ATOM 651 O O . VAL A 1 83 ? -12.580 -9.082 2.029 1.00 94.69 83 VAL A O 1
ATOM 654 N N . ARG A 1 84 ? -13.752 -8.627 3.886 1.00 94.12 84 ARG A N 1
ATOM 655 C CA . ARG A 1 84 ? -14.229 -7.314 3.408 1.00 94.12 84 ARG A CA 1
ATOM 656 C C . ARG A 1 84 ? -13.081 -6.336 3.158 1.00 94.12 84 ARG A C 1
ATOM 658 O O . ARG A 1 84 ? -13.096 -5.640 2.146 1.00 94.12 84 ARG A O 1
ATOM 665 N N . ILE A 1 85 ? -12.083 -6.307 4.044 1.00 92.19 85 ILE A N 1
ATOM 666 C CA . ILE A 1 85 ? -10.862 -5.510 3.861 1.0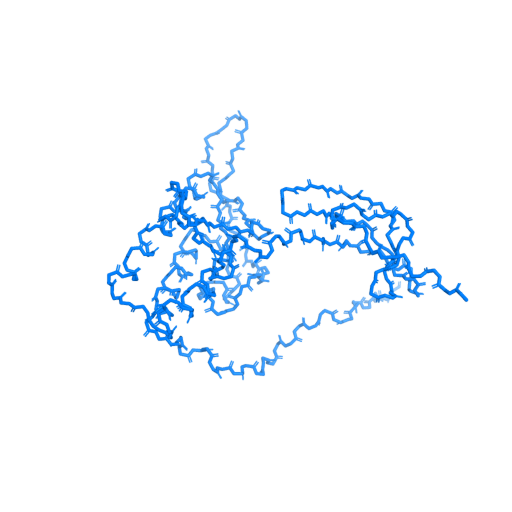0 92.19 85 ILE A CA 1
ATOM 667 C C . ILE A 1 85 ? -10.093 -5.989 2.625 1.00 92.19 85 ILE A C 1
ATOM 669 O O . ILE A 1 85 ? -9.672 -5.160 1.820 1.00 92.19 85 ILE A O 1
ATOM 673 N N . GLY A 1 86 ? -9.953 -7.304 2.441 1.00 95.44 86 GLY A N 1
ATOM 674 C CA . GLY A 1 86 ? -9.269 -7.900 1.295 1.00 95.44 86 GLY A CA 1
ATOM 675 C C . GLY A 1 86 ? -9.911 -7.541 -0.037 1.00 95.44 86 GLY A C 1
ATOM 676 O O . GLY A 1 86 ? -9.221 -7.039 -0.917 1.00 95.44 86 GLY A O 1
ATOM 677 N N . ILE A 1 87 ? -11.231 -7.704 -0.161 1.00 97.06 87 ILE A N 1
ATOM 678 C CA . ILE A 1 87 ? -11.977 -7.356 -1.382 1.00 97.06 87 ILE A CA 1
ATOM 679 C C . ILE A 1 87 ? -11.825 -5.866 -1.704 1.00 97.06 87 ILE A C 1
ATOM 681 O O . ILE A 1 87 ? -11.520 -5.501 -2.838 1.00 97.06 87 ILE A O 1
ATOM 685 N N . ASN A 1 88 ? -12.004 -4.998 -0.704 1.00 95.25 88 ASN A N 1
ATOM 686 C CA . ASN A 1 88 ? -11.945 -3.554 -0.910 1.00 95.25 88 ASN A CA 1
ATOM 687 C C . ASN A 1 88 ? -10.531 -3.087 -1.300 1.00 95.25 88 ASN A C 1
ATOM 689 O O . ASN A 1 88 ? -10.361 -2.312 -2.239 1.00 95.25 88 ASN A O 1
ATOM 693 N N . THR A 1 89 ? -9.509 -3.636 -0.638 1.00 95.94 89 THR A N 1
ATOM 694 C CA . THR A 1 89 ? -8.103 -3.347 -0.949 1.00 95.94 89 THR A CA 1
ATOM 695 C C . THR A 1 89 ? -7.721 -3.866 -2.330 1.00 95.94 89 THR A C 1
ATOM 697 O O . THR A 1 89 ? -7.099 -3.139 -3.096 1.00 95.94 89 THR A O 1
ATOM 700 N N . LEU A 1 90 ? -8.128 -5.088 -2.687 1.00 97.81 90 LEU A N 1
ATOM 701 C CA . LEU A 1 90 ? -7.872 -5.663 -4.006 1.00 97.81 90 LEU A CA 1
ATOM 702 C C . LEU A 1 90 ? -8.484 -4.805 -5.119 1.00 97.81 90 LEU A C 1
ATOM 704 O O . LEU A 1 90 ? -7.839 -4.575 -6.138 1.00 97.81 90 LEU A O 1
ATOM 708 N N . TYR A 1 91 ? -9.694 -4.281 -4.909 1.00 96.94 91 TYR A N 1
ATOM 709 C CA . TYR A 1 91 ? -10.331 -3.367 -5.855 1.00 96.94 91 TYR A CA 1
ATOM 710 C C . TYR A 1 91 ? -9.549 -2.050 -6.011 1.00 96.94 91 TYR A C 1
ATOM 712 O O . TYR A 1 91 ? -9.386 -1.551 -7.124 1.00 96.94 91 TYR A O 1
ATOM 720 N N . ALA A 1 92 ? -9.010 -1.498 -4.921 1.00 95.25 92 ALA A N 1
ATOM 721 C CA . ALA A 1 92 ? -8.155 -0.311 -4.974 1.00 95.25 92 ALA A CA 1
ATOM 722 C C . ALA A 1 92 ? -6.813 -0.579 -5.689 1.00 95.25 92 ALA A C 1
ATOM 724 O O . ALA A 1 92 ? -6.389 0.227 -6.518 1.00 95.25 92 ALA A O 1
ATOM 725 N N . ILE A 1 93 ? -6.181 -1.733 -5.437 1.00 97.69 93 ILE A N 1
ATOM 726 C CA . ILE A 1 93 ? -4.965 -2.177 -6.142 1.00 97.69 93 ILE A CA 1
ATOM 727 C C . ILE A 1 93 ? -5.246 -2.336 -7.638 1.00 97.69 93 ILE A C 1
ATOM 729 O O . ILE A 1 93 ? -4.489 -1.830 -8.463 1.00 97.69 93 ILE A O 1
ATOM 733 N N . LYS A 1 94 ? -6.363 -2.983 -7.995 1.00 97.56 94 LYS A N 1
ATOM 734 C CA . LYS A 1 94 ? -6.773 -3.159 -9.389 1.00 97.56 94 LYS A CA 1
ATOM 735 C C . LYS A 1 94 ? -6.908 -1.819 -10.109 1.00 97.56 94 LYS A C 1
ATOM 737 O O . LYS A 1 94 ? -6.369 -1.684 -11.197 1.00 97.56 94 LYS A O 1
ATOM 742 N N . GLN A 1 95 ? -7.569 -0.830 -9.507 1.00 95.88 95 GLN A N 1
ATOM 743 C CA . GLN A 1 95 ? -7.711 0.497 -10.122 1.00 95.88 95 GLN A CA 1
ATOM 744 C C . GLN A 1 95 ? -6.349 1.155 -10.401 1.00 95.88 95 GLN A C 1
ATOM 746 O O . GLN A 1 95 ? -6.137 1.709 -11.480 1.00 95.88 95 GLN A O 1
ATOM 751 N N . LEU A 1 96 ? -5.394 1.044 -9.469 1.00 95.81 96 LEU A N 1
ATOM 752 C CA . LEU A 1 96 ? -4.025 1.517 -9.688 1.00 95.81 96 LEU A CA 1
ATOM 753 C C . LEU A 1 96 ? -3.338 0.758 -10.835 1.00 95.81 96 LEU A C 1
ATOM 755 O O . LEU A 1 96 ? -2.731 1.374 -11.712 1.00 95.81 96 LEU A O 1
ATOM 759 N N . HIS A 1 97 ? -3.458 -0.568 -10.856 1.00 97.12 97 HIS A N 1
ATOM 760 C CA . HIS A 1 97 ? -2.858 -1.411 -11.892 1.00 97.12 97 HIS A CA 1
ATOM 761 C C . HIS A 1 97 ? -3.456 -1.153 -13.273 1.00 97.12 97 HIS A C 1
ATOM 763 O O . HIS A 1 97 ? -2.704 -1.100 -14.247 1.00 97.12 97 HIS A O 1
ATOM 769 N N . ASP A 1 98 ? -4.768 -0.948 -13.365 1.00 94.75 98 ASP A N 1
ATOM 770 C CA . ASP A 1 98 ? -5.475 -0.615 -14.606 1.00 94.75 98 ASP A CA 1
ATOM 771 C C . ASP A 1 98 ? -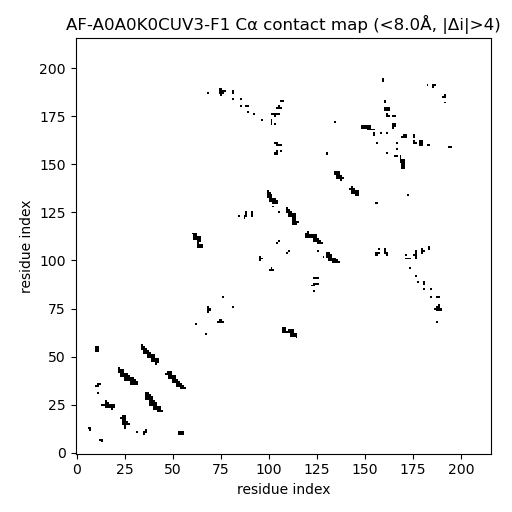5.016 0.749 -15.156 1.00 94.75 98 ASP A C 1
ATOM 773 O O . ASP A 1 98 ? -4.938 0.927 -16.368 1.00 94.75 98 ASP A O 1
ATOM 777 N N . SER A 1 99 ? -4.602 1.682 -14.284 1.00 92.88 99 SER A N 1
ATOM 778 C CA . SER A 1 99 ? -3.959 2.944 -14.693 1.00 92.88 99 SER A CA 1
ATOM 779 C C . SER A 1 99 ? -2.497 2.801 -15.157 1.00 92.88 99 SER A C 1
ATOM 781 O O . SER A 1 99 ? -1.869 3.785 -15.543 1.00 92.88 99 SER A O 1
ATOM 783 N N . GLY A 1 100 ? -1.929 1.590 -15.130 1.00 94.75 100 GLY A N 1
ATOM 784 C CA . GLY A 1 100 ? -0.568 1.312 -15.601 1.00 94.75 100 GLY A CA 1
ATOM 785 C C . GLY A 1 100 ? 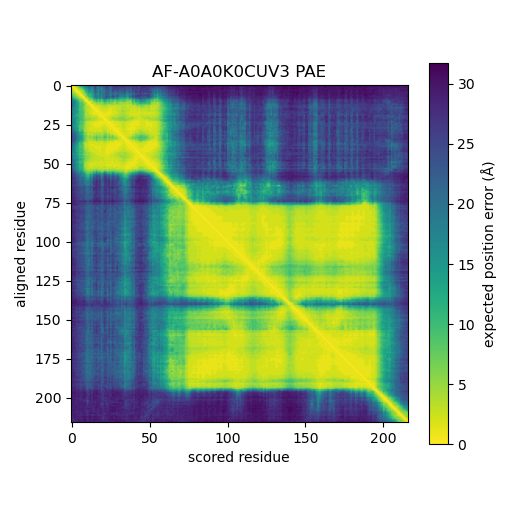0.536 1.483 -14.551 1.00 94.75 100 GLY A C 1
ATOM 786 O O . GLY A 1 100 ? 1.719 1.488 -14.912 1.00 94.75 100 GLY A O 1
ATOM 787 N N . PHE A 1 101 ? 0.188 1.581 -13.262 1.00 96.38 101 PHE A N 1
ATOM 788 C CA . PHE A 1 101 ? 1.133 1.748 -12.151 1.00 96.38 101 PHE A CA 1
ATOM 789 C C . PHE A 1 101 ? 1.102 0.575 -11.168 1.00 96.38 101 PHE A C 1
ATOM 791 O O . PHE A 1 101 ? 0.076 -0.063 -10.984 1.00 96.38 101 PHE A O 1
ATOM 798 N N . VAL A 1 102 ? 2.235 0.317 -10.518 1.00 97.06 102 VAL A N 1
ATOM 799 C CA . VAL A 1 102 ? 2.355 -0.520 -9.312 1.00 97.06 102 VAL A CA 1
ATOM 800 C C . VAL A 1 102 ? 2.706 0.369 -8.121 1.00 97.06 102 VAL A C 1
ATOM 802 O O . VAL A 1 102 ? 3.401 1.376 -8.297 1.00 97.06 102 VAL A O 1
ATOM 805 N N . HIS A 1 103 ? 2.240 0.030 -6.920 1.00 96.81 103 HIS A N 1
ATOM 806 C CA . HIS A 1 103 ? 2.431 0.861 -5.729 1.00 96.81 103 HIS A CA 1
ATOM 807 C C . HIS A 1 103 ? 3.820 0.689 -5.107 1.00 96.81 103 HIS A C 1
ATOM 809 O O . HIS A 1 103 ? 4.469 1.687 -4.788 1.00 96.81 103 HIS A O 1
ATOM 815 N N . ARG A 1 104 ? 4.284 -0.559 -4.933 1.00 95.25 104 ARG A N 1
ATOM 816 C CA . ARG A 1 104 ? 5.604 -0.928 -4.364 1.00 95.25 104 ARG A CA 1
ATOM 817 C C . ARG A 1 104 ? 5.846 -0.586 -2.885 1.00 95.25 104 ARG A C 1
ATOM 819 O O . ARG A 1 104 ? 6.982 -0.631 -2.421 1.00 95.25 104 ARG A O 1
ATOM 826 N N . ASP A 1 105 ? 4.808 -0.205 -2.143 1.00 93.44 105 ASP A N 1
ATOM 827 C CA . ASP A 1 105 ? 4.897 0.056 -0.690 1.00 93.44 105 ASP A CA 1
ATOM 828 C C . ASP A 1 105 ? 3.519 -0.041 -0.022 1.00 93.44 105 ASP A C 1
ATOM 830 O O . ASP A 1 105 ? 3.123 0.817 0.770 1.00 93.44 105 ASP A O 1
ATOM 834 N N . LEU A 1 106 ? 2.735 -1.058 -0.388 1.00 92.25 106 LEU A N 1
ATOM 835 C CA . LEU A 1 106 ? 1.441 -1.287 0.247 1.00 92.25 106 LEU A CA 1
ATOM 836 C C . LEU A 1 106 ? 1.639 -1.784 1.674 1.00 92.25 106 LEU A C 1
ATOM 838 O O . LEU A 1 106 ? 2.282 -2.801 1.923 1.00 92.25 106 LEU A O 1
ATOM 842 N N . LYS A 1 107 ? 1.064 -1.042 2.617 1.00 88.00 107 LYS A N 1
ATOM 843 C CA . LYS A 1 107 ? 1.114 -1.335 4.048 1.00 88.00 107 LYS A CA 1
ATOM 844 C C . LYS A 1 107 ? -0.040 -0.643 4.769 1.00 88.00 107 LYS A C 1
ATOM 846 O O . LYS A 1 107 ? -0.523 0.382 4.282 1.00 88.00 107 LYS A O 1
ATOM 851 N N . PRO A 1 108 ? -0.423 -1.095 5.976 1.00 87.38 108 PRO A N 1
ATOM 852 C CA . PRO A 1 108 ? -1.497 -0.469 6.749 1.00 87.38 108 PRO A CA 1
ATOM 853 C C . PRO A 1 108 ? -1.313 1.037 6.994 1.00 87.38 108 PRO A C 1
ATOM 855 O O . PRO A 1 108 ? -2.294 1.769 7.107 1.00 87.38 108 PRO A O 1
ATOM 858 N N . ALA A 1 109 ? -0.066 1.517 7.063 1.00 82.06 109 ALA A N 1
ATOM 859 C CA . ALA A 1 109 ? 0.242 2.935 7.242 1.00 82.06 109 ALA A CA 1
ATOM 860 C C . ALA A 1 109 ? -0.015 3.800 5.995 1.00 82.06 109 ALA A C 1
ATOM 862 O O . ALA A 1 109 ? -0.119 5.012 6.170 1.00 82.06 109 ALA A O 1
ATOM 863 N N . ASN A 1 110 ? -0.138 3.182 4.811 1.00 88.94 110 ASN A N 1
ATOM 864 C CA . ASN A 1 110 ? -0.439 3.791 3.505 1.00 88.94 110 ASN A CA 1
ATOM 865 C C . ASN A 1 110 ? -1.907 3.570 3.089 1.00 88.94 110 ASN A C 1
ATOM 867 O O . ASN A 1 110 ? -2.280 3.732 1.929 1.00 88.94 110 ASN A O 1
ATOM 871 N N . MET A 1 111 ? -2.749 3.147 4.036 1.00 89.06 111 MET A N 1
ATOM 872 C CA . MET A 1 111 ? -4.155 2.833 3.808 1.00 89.06 111 MET A CA 1
ATOM 873 C C . MET A 1 111 ? -5.029 3.445 4.895 1.00 89.06 111 MET A C 1
ATOM 875 O O . MET A 1 111 ? -4.630 3.542 6.059 1.00 89.06 111 MET A O 1
ATOM 879 N N . ALA A 1 112 ? -6.240 3.854 4.537 1.00 84.81 112 ALA A N 1
ATOM 880 C CA . ALA A 1 112 ? -7.215 4.360 5.493 1.00 84.81 112 ALA A CA 1
ATOM 881 C C . ALA A 1 112 ? -8.639 4.050 5.064 1.00 84.81 112 ALA A C 1
ATOM 883 O O . ALA A 1 112 ? -8.930 3.894 3.885 1.00 84.81 112 ALA A O 1
ATOM 884 N N . VAL A 1 113 ? -9.530 3.986 6.045 1.00 84.62 113 VAL A N 1
ATOM 885 C CA . VAL A 1 113 ? -10.967 3.898 5.789 1.00 84.62 113 VAL A CA 1
ATOM 886 C C . VAL A 1 113 ? -11.531 5.310 5.693 1.00 84.62 113 VAL A C 1
ATOM 888 O O . VAL A 1 113 ? -11.089 6.175 6.455 1.00 84.62 113 VAL A O 1
ATOM 891 N N . GLY A 1 114 ? -12.507 5.530 4.812 1.00 79.62 114 GLY A N 1
ATOM 892 C CA . GLY A 1 114 ? -13.163 6.830 4.687 1.00 79.62 114 GLY A CA 1
ATOM 893 C C . GLY A 1 114 ? -13.783 7.340 6.005 1.00 79.62 114 GLY A C 1
ATOM 894 O O . GLY A 1 114 ? -14.006 6.551 6.943 1.00 79.62 114 GLY A O 1
ATOM 895 N N . PRO A 1 115 ? -14.031 8.659 6.114 1.00 78.00 115 PRO A N 1
ATOM 896 C CA . PRO A 1 115 ? -14.547 9.275 7.334 1.00 78.00 115 PRO A CA 1
ATOM 897 C C . PRO A 1 115 ? -15.939 8.755 7.716 1.00 78.00 115 PRO A C 1
ATOM 899 O O . PRO A 1 115 ? -16.733 8.350 6.874 1.00 78.00 115 PRO A O 1
ATOM 902 N N . VAL A 1 116 ? -16.248 8.739 9.016 1.00 80.75 116 VAL A N 1
ATOM 903 C CA . VAL A 1 116 ? -17.578 8.333 9.509 1.00 80.75 116 VAL A CA 1
ATOM 904 C C . VAL A 1 116 ? -18.623 9.342 9.041 1.00 80.75 116 VAL A C 1
ATOM 906 O O . VAL A 1 116 ? -18.398 10.542 9.141 1.00 80.75 116 VAL A O 1
ATOM 909 N N . GLY A 1 117 ? -19.776 8.855 8.581 1.00 81.56 117 GLY A N 1
ATOM 910 C CA . GLY A 1 117 ? -20.883 9.708 8.140 1.00 81.56 117 GLY A CA 1
ATOM 911 C C . GLY A 1 117 ? -20.801 10.141 6.677 1.00 81.56 117 GLY A C 1
ATOM 912 O O . GLY A 1 117 ? -21.715 10.809 6.207 1.00 81.56 117 GLY A O 1
ATOM 913 N N . THR A 1 118 ? -19.763 9.728 5.945 1.00 84.06 118 THR A N 1
ATOM 914 C CA . THR A 1 118 ? -19.659 9.965 4.502 1.00 84.06 118 THR A CA 1
ATOM 915 C C . THR A 1 118 ? -19.985 8.691 3.711 1.00 84.06 118 THR A C 1
ATOM 917 O O . THR A 1 118 ? -19.873 7.582 4.258 1.00 84.06 118 THR A O 1
ATOM 920 N N . PRO A 1 119 ? -20.371 8.800 2.422 1.00 83.00 119 PRO A N 1
ATOM 921 C CA . PRO A 1 119 ? -20.533 7.639 1.542 1.00 83.00 119 PRO A CA 1
ATOM 922 C C . PRO A 1 119 ? -19.281 6.749 1.493 1.00 83.00 119 PRO A C 1
ATOM 924 O O . PRO A 1 119 ? -19.373 5.542 1.264 1.00 83.00 119 PRO A O 1
ATOM 927 N N . GLU A 1 120 ? -18.111 7.325 1.779 1.00 81.94 120 GLU A N 1
ATOM 928 C CA . GLU A 1 120 ? -16.816 6.661 1.731 1.00 81.94 120 GLU A CA 1
ATOM 929 C C . GLU A 1 120 ? -16.447 5.878 2.990 1.00 81.94 120 GLU A C 1
ATOM 931 O O . GLU A 1 120 ? -15.458 5.145 2.983 1.00 81.94 120 GLU A O 1
ATOM 936 N N . PHE A 1 121 ? -17.247 5.946 4.059 1.00 82.06 121 PHE A N 1
ATOM 937 C CA . PHE A 1 121 ? -16.956 5.286 5.339 1.00 82.06 121 PHE A CA 1
ATOM 938 C C . PHE A 1 121 ? -16.665 3.775 5.231 1.00 82.06 121 PHE A C 1
ATOM 940 O O . PHE A 1 121 ? -16.059 3.177 6.124 1.00 82.06 121 PHE A O 1
ATOM 947 N N . ARG A 1 122 ? -17.126 3.126 4.157 1.00 82.50 122 ARG A N 1
ATOM 948 C CA . ARG A 1 122 ? -16.947 1.688 3.909 1.00 82.50 122 ARG A CA 1
ATOM 949 C C . ARG A 1 122 ? -15.851 1.371 2.890 1.00 82.50 122 ARG A C 1
ATOM 951 O O . ARG A 1 122 ? -15.601 0.191 2.649 1.00 82.50 122 ARG A O 1
ATOM 958 N N . PHE A 1 123 ? -15.200 2.381 2.318 1.00 86.44 123 PHE A N 1
ATOM 959 C CA . PHE A 1 123 ? -14.113 2.215 1.360 1.00 86.44 123 PHE A CA 1
ATOM 960 C C . PHE A 1 123 ? -12.746 2.386 2.019 1.00 86.44 123 PHE A C 1
ATOM 962 O O . PHE A 1 123 ? -12.560 3.164 2.957 1.00 86.44 123 PHE A O 1
ATOM 969 N N . ILE A 1 124 ? -11.795 1.606 1.519 1.00 88.25 124 ILE A N 1
ATOM 970 C CA . ILE A 1 124 ? -10.376 1.683 1.817 1.00 88.25 124 ILE A CA 1
ATOM 971 C C . ILE A 1 124 ? -9.726 2.500 0.710 1.00 88.25 124 ILE A C 1
ATOM 973 O O . ILE A 1 124 ? -9.791 2.156 -0.468 1.00 88.25 124 ILE A O 1
ATOM 977 N N . HIS A 1 125 ? -9.058 3.566 1.116 1.00 86.50 125 HIS A N 1
ATOM 978 C CA . HIS A 1 125 ? -8.261 4.414 0.252 1.00 86.50 125 HIS A CA 1
ATOM 979 C C . HIS A 1 125 ? -6.784 4.087 0.449 1.00 86.50 125 HIS A C 1
ATOM 981 O O . HIS A 1 125 ? -6.312 3.979 1.584 1.00 86.50 125 HIS A O 1
ATOM 987 N N . ILE A 1 126 ? -6.067 3.944 -0.664 1.00 89.56 126 ILE A N 1
ATOM 988 C CA . ILE A 1 126 ? -4.611 3.794 -0.712 1.00 89.56 126 ILE A CA 1
ATOM 989 C C . ILE A 1 126 ? -4.003 5.179 -0.957 1.00 89.56 126 ILE A C 1
ATOM 991 O O . ILE A 1 126 ? -4.505 5.942 -1.783 1.00 89.56 126 ILE A O 1
ATOM 995 N N . PHE A 1 127 ? -2.940 5.510 -0.232 1.00 86.00 127 PHE A N 1
ATOM 996 C CA . PHE A 1 127 ? -2.215 6.771 -0.356 1.00 86.00 127 PHE A CA 1
ATOM 997 C C . PHE A 1 127 ? -0.701 6.547 -0.336 1.00 86.00 127 PHE A C 1
ATOM 999 O O . PHE A 1 127 ? -0.228 5.447 -0.093 1.00 86.00 127 PHE A O 1
ATOM 1006 N N . ASP A 1 128 ? 0.047 7.627 -0.559 1.00 85.25 128 ASP A N 1
ATOM 1007 C CA . ASP A 1 128 ? 1.510 7.633 -0.675 1.00 85.25 128 ASP A CA 1
ATOM 1008 C C . ASP A 1 128 ? 2.059 6.852 -1.884 1.00 85.25 128 ASP A C 1
ATOM 1010 O O . ASP A 1 128 ? 2.741 5.834 -1.788 1.00 85.25 128 ASP A O 1
ATOM 1014 N N . PHE A 1 129 ? 1.829 7.426 -3.065 1.00 88.38 129 PHE A N 1
ATOM 1015 C CA . PHE A 1 129 ? 2.374 6.952 -4.338 1.00 88.38 129 PHE A CA 1
ATOM 1016 C C . PHE A 1 129 ? 3.833 7.386 -4.573 1.00 88.38 129 PHE A C 1
ATOM 1018 O O . PHE A 1 129 ? 4.314 7.324 -5.703 1.00 88.38 129 PHE A O 1
ATOM 1025 N N . GLY A 1 130 ? 4.567 7.836 -3.545 1.00 85.38 130 GLY A N 1
ATOM 1026 C CA . GLY A 1 130 ? 5.951 8.311 -3.694 1.00 85.38 130 GLY A CA 1
ATOM 1027 C C . GLY A 1 130 ? 6.921 7.232 -4.190 1.00 85.38 130 GLY A C 1
ATOM 1028 O O . GLY A 1 130 ? 7.948 7.535 -4.803 1.00 85.38 130 GLY A O 1
ATOM 1029 N N . LEU A 1 131 ? 6.573 5.964 -3.961 1.00 88.12 131 LEU A N 1
ATOM 1030 C CA . LEU A 1 131 ? 7.274 4.806 -4.498 1.00 88.12 131 LEU A CA 1
ATOM 1031 C C . LEU A 1 131 ? 6.548 4.161 -5.676 1.00 88.12 131 LEU A C 1
ATOM 1033 O O . LEU A 1 131 ? 7.082 3.193 -6.204 1.00 88.12 131 LEU A O 1
ATOM 1037 N N . ALA A 1 132 ? 5.421 4.686 -6.152 1.00 94.19 132 ALA A N 1
ATOM 1038 C CA . ALA A 1 132 ? 4.733 4.098 -7.290 1.00 94.19 132 ALA A CA 1
ATOM 1039 C C . ALA A 1 132 ? 5.611 4.121 -8.549 1.00 94.19 132 ALA A C 1
ATOM 1041 O O . ALA A 1 132 ? 6.492 4.970 -8.730 1.00 94.19 132 ALA A O 1
ATOM 1042 N N . ARG A 1 133 ? 5.398 3.147 -9.431 1.00 93.19 133 ARG A N 1
ATOM 1043 C CA . ARG A 1 133 ? 6.152 3.024 -10.677 1.00 93.19 133 ARG A CA 1
ATOM 1044 C C . ARG A 1 133 ? 5.238 2.585 -11.801 1.00 93.19 133 ARG A C 1
ATOM 1046 O O . ARG A 1 133 ? 4.523 1.600 -11.682 1.00 93.19 133 ARG A O 1
ATOM 1053 N N . GLN A 1 134 ? 5.308 3.305 -12.911 1.00 94.56 134 GLN A N 1
ATOM 1054 C CA . GLN A 1 134 ? 4.645 2.905 -14.140 1.00 94.56 134 GLN A CA 1
ATOM 1055 C C . GLN A 1 134 ? 5.250 1.581 -14.624 1.00 94.56 134 GLN A C 1
ATOM 1057 O O . GLN A 1 134 ? 6.471 1.507 -14.771 1.00 94.56 134 GLN A O 1
ATOM 1062 N N . TYR A 1 135 ? 4.428 0.560 -14.865 1.00 93.75 135 TYR A N 1
ATOM 1063 C CA . TYR A 1 135 ? 4.853 -0.733 -15.421 1.00 93.75 135 TYR A CA 1
ATOM 1064 C C . TYR A 1 135 ? 4.402 -0.916 -16.879 1.00 93.75 135 TYR A C 1
ATOM 1066 O O . TYR A 1 135 ? 4.956 -1.757 -17.585 1.00 93.75 135 TYR A O 1
ATOM 1074 N N . VAL A 1 136 ? 3.471 -0.081 -17.351 1.00 92.44 136 VAL A N 1
ATOM 1075 C CA . VAL A 1 136 ? 3.027 -0.003 -18.751 1.00 92.44 136 VAL A CA 1
ATOM 1076 C C . VAL A 1 136 ? 3.415 1.350 -19.334 1.00 92.44 136 VAL A C 1
ATOM 1078 O O . VAL A 1 136 ? 2.986 2.372 -18.817 1.00 92.44 136 VAL A O 1
ATOM 1081 N N . VAL A 1 137 ? 4.194 1.378 -20.412 1.00 86.62 137 VAL A N 1
ATOM 1082 C CA . VAL A 1 137 ? 4.508 2.607 -21.157 1.00 86.62 137 VAL A CA 1
ATOM 1083 C C . VAL A 1 137 ? 3.561 2.727 -22.337 1.00 86.62 137 VAL A C 1
ATOM 1085 O O . VAL A 1 137 ? 3.474 1.819 -23.165 1.00 86.62 137 VAL A O 1
ATOM 1088 N N . THR A 1 138 ? 2.887 3.865 -22.423 1.00 80.12 138 THR A N 1
ATOM 1089 C CA . THR A 1 138 ? 2.167 4.316 -23.610 1.00 80.12 138 THR A CA 1
ATOM 1090 C C . THR A 1 138 ? 3.054 5.301 -24.365 1.00 80.12 138 THR A C 1
ATOM 1092 O O . THR A 1 138 ? 3.555 6.263 -23.789 1.00 80.12 138 THR A O 1
ATOM 1095 N N . SER A 1 139 ? 3.303 5.024 -25.641 1.00 78.12 139 SER A N 1
ATOM 1096 C CA . SER A 1 139 ? 3.920 5.969 -26.577 1.00 78.12 139 SER A CA 1
ATOM 1097 C C . SER A 1 139 ? 2.828 6.565 -27.457 1.00 78.12 139 SER A C 1
ATOM 1099 O O . SER A 1 139 ? 1.897 5.837 -27.798 1.00 78.12 139 SER A O 1
ATOM 1101 N N . ASP A 1 140 ? 2.981 7.819 -27.887 1.00 73.75 140 ASP A N 1
ATOM 1102 C CA . ASP A 1 140 ? 1.978 8.566 -28.671 1.00 73.75 140 ASP A CA 1
ATOM 1103 C C . ASP A 1 140 ? 1.488 7.844 -29.943 1.00 73.75 140 ASP A C 1
ATOM 1105 O O . ASP A 1 140 ? 0.415 8.140 -30.456 1.00 73.75 140 ASP A O 1
ATOM 1109 N N . SER A 1 141 ? 2.251 6.872 -30.446 1.00 70.94 141 SER A N 1
ATOM 1110 C CA . SER A 1 141 ? 2.005 6.180 -31.713 1.00 70.94 141 SER A CA 1
ATOM 1111 C C . SER A 1 141 ? 1.908 4.651 -31.609 1.00 70.94 141 SER A C 1
ATOM 1113 O O . SER A 1 141 ? 1.969 3.970 -32.632 1.00 70.94 141 SER A O 1
ATOM 1115 N N . GLY A 1 142 ? 1.779 4.067 -30.409 1.00 76.94 142 GLY A N 1
ATOM 1116 C CA . GLY A 1 142 ? 1.845 2.606 -30.259 1.00 76.94 142 GLY A CA 1
ATOM 1117 C C . GLY A 1 142 ? 0.988 2.015 -29.140 1.00 76.94 142 GLY A C 1
ATOM 1118 O O . GLY A 1 142 ? 0.629 2.719 -28.196 1.00 76.94 142 GLY A O 1
ATOM 1119 N N . PRO A 1 143 ? 0.677 0.704 -29.216 1.00 82.56 143 PRO A N 1
ATOM 1120 C CA . PRO A 1 143 ? -0.072 0.022 -28.169 1.00 82.56 143 PRO A CA 1
ATOM 1121 C C . PRO A 1 143 ? 0.701 0.053 -26.838 1.00 82.56 143 PRO A C 1
ATOM 1123 O O . PRO A 1 143 ? 1.937 0.104 -26.856 1.00 82.56 143 PRO A O 1
ATOM 1126 N N . PRO A 1 144 ? 0.011 -0.020 -25.685 1.00 86.06 144 PRO A N 1
ATOM 1127 C CA . PRO A 1 144 ? 0.661 -0.048 -24.381 1.00 86.06 144 PRO A CA 1
ATOM 1128 C C . PRO A 1 144 ? 1.635 -1.228 -24.282 1.00 86.06 144 PRO A C 1
ATOM 1130 O O . PRO A 1 144 ? 1.278 -2.366 -24.589 1.00 86.06 144 PRO A O 1
ATOM 1133 N N . LYS A 1 145 ? 2.872 -0.972 -23.844 1.00 91.38 145 LYS A N 1
ATOM 1134 C CA . LYS A 1 145 ? 3.910 -2.004 -23.699 1.00 91.38 145 LYS A CA 1
ATOM 1135 C C . LYS A 1 145 ? 4.349 -2.138 -22.254 1.00 91.38 145 LYS A C 1
ATOM 1137 O O . LYS A 1 145 ? 4.561 -1.142 -21.563 1.00 91.38 145 LYS A O 1
ATOM 1142 N N . LEU A 1 146 ? 4.555 -3.374 -21.809 1.00 91.44 146 LEU A N 1
ATOM 1143 C CA . LEU A 1 146 ? 5.178 -3.633 -20.516 1.00 91.44 146 LEU A CA 1
ATOM 1144 C C . LEU A 1 146 ? 6.618 -3.114 -20.514 1.00 91.44 146 LEU A C 1
ATOM 1146 O O . LEU A 1 146 ? 7.378 -3.314 -21.467 1.00 91.44 146 LEU A O 1
ATOM 1150 N N . ARG A 1 147 ? 7.005 -2.451 -19.425 1.00 91.19 147 ARG A N 1
ATOM 1151 C CA . ARG A 1 147 ? 8.396 -2.060 -19.203 1.00 91.19 147 ARG A CA 1
ATOM 1152 C C . ARG A 1 147 ? 9.258 -3.301 -19.049 1.00 91.19 147 ARG A C 1
ATOM 1154 O O . ARG A 1 147 ? 8.901 -4.223 -18.322 1.00 91.19 147 ARG A O 1
ATOM 1161 N N . LYS A 1 148 ? 10.439 -3.277 -19.669 1.00 92.06 148 LYS A N 1
ATOM 1162 C CA . LYS A 1 148 ? 11.456 -4.299 -19.418 1.00 92.06 148 LYS A CA 1
ATOM 1163 C C . LYS A 1 148 ? 11.904 -4.223 -17.951 1.00 92.06 148 LYS A C 1
ATOM 1165 O O . LYS A 1 148 ? 12.175 -3.111 -17.476 1.00 92.06 148 LYS A O 1
ATOM 1170 N N . PRO A 1 149 ? 11.989 -5.362 -17.247 1.00 93.12 149 PRO A N 1
ATOM 1171 C CA . PRO A 1 149 ? 12.473 -5.387 -15.878 1.00 93.12 149 PRO A CA 1
ATOM 1172 C C . PRO A 1 149 ? 13.941 -4.960 -15.825 1.00 93.12 149 PRO A C 1
ATOM 1174 O O . PRO A 1 149 ? 14.735 -5.305 -16.702 1.00 93.12 149 PRO A O 1
ATOM 1177 N N . ARG A 1 150 ? 14.311 -4.181 -14.804 1.00 90.19 150 ARG A N 1
ATOM 1178 C CA . ARG A 1 150 ? 15.724 -3.889 -14.533 1.00 90.19 150 ARG A CA 1
ATOM 1179 C C . ARG A 1 150 ? 16.438 -5.178 -14.097 1.00 90.19 150 ARG A C 1
ATOM 1181 O O . ARG A 1 150 ? 15.861 -5.911 -13.300 1.00 90.19 150 ARG A O 1
ATOM 1188 N N . PRO A 1 151 ? 17.701 -5.406 -14.509 1.00 88.00 151 PRO A N 1
ATOM 1189 C CA . PRO A 1 151 ? 18.482 -6.558 -14.046 1.00 88.00 151 PRO A CA 1
ATOM 1190 C C . PRO A 1 151 ? 18.659 -6.602 -12.523 1.00 88.00 151 PRO A C 1
ATOM 1192 O O . PRO A 1 151 ? 18.774 -7.669 -11.936 1.00 88.00 151 PRO A O 1
ATOM 1195 N N . ARG A 1 152 ? 18.696 -5.426 -11.883 1.00 88.00 152 ARG A N 1
ATOM 1196 C CA . ARG A 1 152 ? 18.759 -5.276 -10.429 1.00 88.00 152 ARG A CA 1
ATOM 1197 C C . ARG A 1 152 ? 18.032 -4.000 -10.023 1.00 88.00 152 ARG A C 1
ATOM 1199 O O . ARG A 1 152 ? 18.377 -2.906 -10.474 1.00 88.00 152 ARG A O 1
ATOM 1206 N N . ALA A 1 153 ? 17.017 -4.12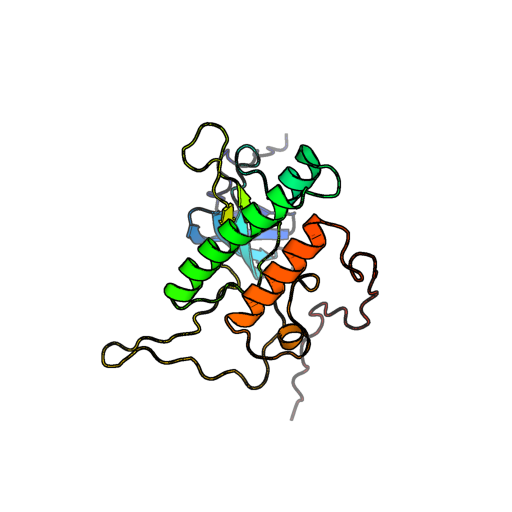3 -9.181 1.00 87.00 153 ALA A N 1
ATOM 1207 C CA . ALA A 1 153 ? 16.305 -2.992 -8.611 1.00 87.00 153 ALA A CA 1
ATOM 1208 C C . ALA A 1 153 ? 16.904 -2.620 -7.248 1.00 87.00 153 ALA A C 1
ATOM 1210 O O . ALA A 1 153 ? 17.205 -3.473 -6.417 1.00 87.00 153 ALA A O 1
ATOM 1211 N N . HIS A 1 154 ? 17.061 -1.323 -6.983 1.00 79.62 154 HIS A N 1
ATOM 1212 C CA . HIS A 1 154 ? 17.332 -0.875 -5.618 1.00 79.62 154 HIS A CA 1
ATOM 1213 C C . HIS A 1 154 ? 16.114 -1.156 -4.743 1.00 79.62 154 HIS A C 1
ATOM 1215 O O . HIS A 1 154 ? 14.998 -0.769 -5.112 1.00 79.62 154 HIS A O 1
ATOM 1221 N N . PHE A 1 155 ? 16.350 -1.781 -3.591 1.00 79.69 155 PHE A N 1
ATOM 1222 C CA . PHE A 1 155 ? 15.316 -1.994 -2.593 1.00 79.69 155 PHE A CA 1
ATOM 1223 C C . PHE A 1 155 ? 14.745 -0.647 -2.138 1.00 79.69 155 PHE A C 1
ATOM 1225 O O . PHE A 1 155 ? 15.484 0.291 -1.832 1.00 79.69 155 PHE A O 1
ATOM 1232 N N . ARG A 1 156 ? 13.417 -0.547 -2.138 1.00 74.06 156 ARG A N 1
ATOM 1233 C CA . ARG A 1 156 ? 12.637 0.566 -1.592 1.00 74.06 156 ARG A CA 1
ATOM 1234 C C . ARG A 1 156 ? 11.330 -0.010 -1.059 1.00 74.06 156 ARG A C 1
ATOM 1236 O O . ARG A 1 156 ? 10.814 -0.956 -1.647 1.00 74.06 156 ARG A O 1
ATOM 1243 N N . GLY A 1 157 ? 10.790 0.604 -0.013 1.00 76.81 157 GLY A N 1
ATOM 1244 C CA . GLY A 1 157 ? 9.541 0.180 0.614 1.00 76.81 157 GLY A CA 1
ATOM 1245 C C . GLY A 1 157 ? 9.767 -0.507 1.957 1.00 76.81 157 GLY A C 1
ATOM 1246 O O . GLY A 1 157 ? 10.851 -0.451 2.538 1.00 76.81 157 GLY A O 1
ATOM 1247 N N . THR A 1 158 ? 8.708 -1.109 2.481 1.00 81.50 158 THR A N 1
ATOM 1248 C CA . THR A 1 158 ? 8.677 -1.639 3.846 1.00 81.50 158 THR A CA 1
ATOM 1249 C C . THR A 1 158 ? 8.995 -3.133 3.875 1.00 81.50 158 THR A C 1
ATOM 1251 O O . THR A 1 158 ? 8.175 -3.936 3.435 1.00 81.50 158 THR A O 1
ATOM 1254 N N . LEU A 1 159 ? 10.134 -3.505 4.478 1.00 86.06 159 LEU A N 1
ATOM 1255 C CA . LEU A 1 159 ? 10.633 -4.893 4.568 1.00 86.06 159 LEU A CA 1
ATOM 1256 C C . LEU A 1 159 ? 9.593 -5.908 5.058 1.00 86.06 159 LEU A C 1
ATOM 1258 O O . LEU A 1 159 ? 9.572 -7.044 4.612 1.00 86.06 159 LEU A O 1
ATOM 1262 N N . ARG A 1 160 ? 8.705 -5.507 5.974 1.00 85.19 160 ARG A N 1
ATOM 1263 C CA . ARG A 1 160 ? 7.703 -6.414 6.549 1.00 85.19 160 ARG A CA 1
ATOM 1264 C C . ARG A 1 160 ? 6.709 -6.958 5.516 1.00 85.19 160 ARG A C 1
ATOM 1266 O O . ARG A 1 160 ? 6.236 -8.074 5.700 1.00 85.19 160 ARG A O 1
ATOM 1273 N N . TYR A 1 161 ? 6.345 -6.160 4.514 1.00 90.06 161 TYR A N 1
ATOM 1274 C CA . TYR A 1 161 ? 5.253 -6.487 3.589 1.00 90.06 161 TYR A CA 1
ATOM 1275 C C . TYR A 1 161 ? 5.732 -6.732 2.160 1.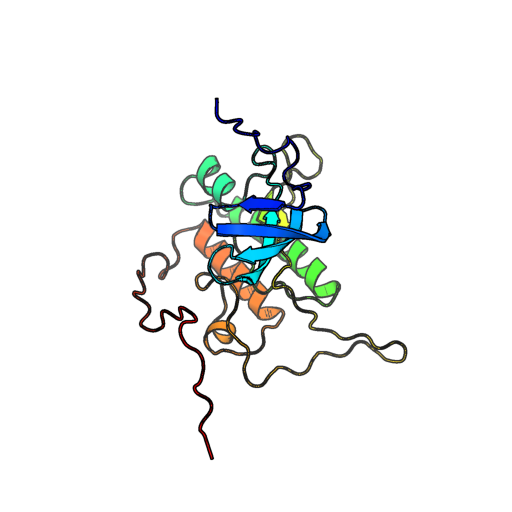00 90.06 161 TYR A C 1
ATOM 1277 O O . TYR A 1 161 ? 4.923 -7.107 1.319 1.00 90.06 161 TYR A O 1
ATOM 1285 N N . CYS A 1 162 ? 7.011 -6.514 1.856 1.00 91.19 162 CYS A N 1
ATOM 1286 C CA . CYS A 1 162 ? 7.501 -6.732 0.505 1.00 91.19 162 CYS A CA 1
ATOM 1287 C C . CYS A 1 162 ? 7.608 -8.227 0.176 1.00 91.19 162 CYS A C 1
ATOM 1289 O O . CYS A 1 162 ? 7.859 -9.062 1.042 1.00 91.19 162 CYS A O 1
ATOM 1291 N N . SER A 1 163 ? 7.419 -8.559 -1.097 1.00 95.06 163 SER A N 1
ATOM 1292 C CA . SER A 1 163 ? 7.569 -9.915 -1.624 1.00 95.06 163 SER A CA 1
ATOM 1293 C C . SER A 1 163 ? 9.010 -10.432 -1.536 1.00 95.06 163 SER A C 1
ATOM 1295 O O . SER A 1 163 ? 9.967 -9.667 -1.383 1.00 95.06 163 SER A O 1
ATOM 1297 N N . ILE A 1 164 ? 9.173 -11.741 -1.742 1.00 92.94 164 ILE A N 1
ATOM 1298 C CA . ILE A 1 164 ? 10.490 -12.379 -1.885 1.00 92.94 164 ILE A CA 1
ATOM 1299 C C . ILE A 1 164 ? 11.254 -11.786 -3.082 1.00 92.94 164 ILE A C 1
ATOM 1301 O O . ILE A 1 164 ? 12.419 -11.430 -2.941 1.00 92.94 164 ILE A O 1
ATOM 1305 N N . ASN A 1 165 ? 10.580 -11.556 -4.214 1.00 94.56 165 ASN A N 1
ATOM 1306 C CA . ASN A 1 165 ? 11.162 -10.903 -5.394 1.00 94.56 165 ASN A CA 1
ATOM 1307 C C . ASN A 1 165 ? 11.775 -9.527 -5.057 1.00 94.56 165 ASN A C 1
ATOM 1309 O O . ASN A 1 165 ? 12.873 -9.192 -5.503 1.00 94.56 165 ASN A O 1
ATOM 1313 N N . CYS A 1 166 ? 11.115 -8.738 -4.202 1.00 92.00 166 CYS A N 1
ATOM 1314 C CA . CYS A 1 166 ? 11.655 -7.461 -3.738 1.00 92.00 166 CYS A CA 1
ATOM 1315 C C . CYS A 1 166 ? 12.911 -7.639 -2.863 1.00 92.00 166 CYS A C 1
ATOM 1317 O O . CYS A 1 166 ? 13.887 -6.903 -3.045 1.00 92.00 166 CYS A O 1
ATOM 1319 N N . HIS A 1 167 ? 12.927 -8.630 -1.961 1.00 87.81 167 HIS A N 1
ATOM 1320 C CA . HIS A 1 167 ? 14.117 -8.975 -1.168 1.00 87.81 167 HIS A CA 1
ATOM 1321 C C . HIS A 1 167 ? 15.301 -9.388 -2.053 1.00 87.81 167 HIS A C 1
ATOM 1323 O O . HIS A 1 167 ? 16.434 -8.966 -1.817 1.00 87.81 167 HIS A O 1
ATOM 1329 N N . GLU A 1 168 ? 15.030 -10.134 -3.120 1.00 89.81 168 GLU A N 1
ATOM 1330 C CA . GLU A 1 168 ? 16.017 -10.591 -4.103 1.00 89.81 168 GLU A CA 1
ATOM 1331 C C . GLU A 1 168 ? 16.441 -9.499 -5.099 1.00 89.81 168 GLU A C 1
ATOM 1333 O O . GLU A 1 168 ? 17.240 -9.744 -6.003 1.00 89.81 168 GLU A O 1
ATOM 1338 N N . ARG A 1 169 ? 15.975 -8.256 -4.905 1.00 88.62 169 ARG A N 1
ATOM 1339 C CA . ARG A 1 169 ? 16.273 -7.094 -5.760 1.00 88.62 169 ARG A CA 1
ATOM 1340 C C . ARG A 1 169 ? 15.761 -7.249 -7.195 1.00 88.62 169 ARG A C 1
ATOM 1342 O O . ARG A 1 169 ? 16.314 -6.629 -8.111 1.00 88.62 169 ARG A O 1
ATOM 1349 N N . GLY A 1 170 ? 14.695 -8.019 -7.390 1.00 91.94 170 GLY A N 1
ATOM 1350 C CA . GLY A 1 170 ? 13.975 -8.100 -8.654 1.00 91.94 170 GLY A CA 1
ATOM 1351 C C . GLY A 1 170 ? 13.172 -6.833 -8.960 1.00 91.94 170 GLY A C 1
ATOM 1352 O O . GLY A 1 170 ? 12.897 -5.997 -8.091 1.00 91.94 170 GLY A O 1
ATOM 1353 N N . GLU A 1 171 ? 12.822 -6.641 -10.235 1.00 94.50 171 GLU A N 1
ATOM 1354 C CA . GLU A 1 171 ? 11.890 -5.577 -10.612 1.00 94.50 171 GLU A CA 1
ATOM 1355 C C . GLU A 1 171 ? 10.504 -5.907 -10.067 1.00 94.50 171 GLU A C 1
ATOM 1357 O O . GLU A 1 171 ? 9.999 -7.008 -10.277 1.00 94.50 171 GLU A O 1
ATOM 1362 N N . GLN A 1 172 ? 9.891 -4.927 -9.406 1.00 95.50 172 GLN A N 1
ATOM 1363 C CA . GLN A 1 172 ? 8.570 -5.124 -8.836 1.00 95.50 172 GLN A CA 1
ATOM 1364 C C . GLN A 1 172 ? 7.479 -5.014 -9.907 1.00 95.50 172 GLN A C 1
ATOM 1366 O O . GLN A 1 172 ? 7.431 -4.028 -10.654 1.00 95.50 172 GLN A O 1
ATOM 1371 N N . GLY A 1 173 ? 6.605 -6.012 -9.946 1.00 95.69 173 GLY A N 1
ATOM 1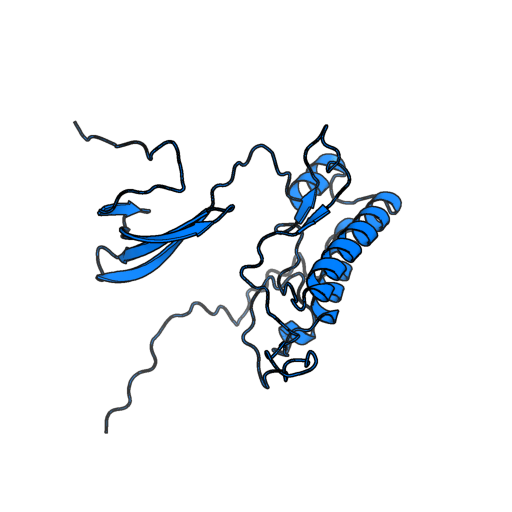372 C CA . GLY A 1 173 ? 5.414 -6.116 -10.770 1.00 95.69 173 GLY A CA 1
ATOM 1373 C C . GLY A 1 173 ? 4.119 -5.994 -9.966 1.00 95.69 173 GLY A C 1
ATOM 1374 O O . GLY A 1 173 ? 4.086 -5.569 -8.811 1.00 95.69 173 GLY A O 1
ATOM 1375 N N . ARG A 1 174 ? 3.008 -6.329 -10.626 1.00 97.62 174 ARG A N 1
ATOM 1376 C CA . ARG A 1 174 ? 1.661 -6.280 -10.030 1.00 97.62 174 ARG A CA 1
ATOM 1377 C C . ARG A 1 174 ? 1.478 -7.330 -8.939 1.00 97.62 174 ARG A C 1
ATOM 1379 O O . ARG A 1 174 ? 0.780 -7.101 -7.961 1.00 97.62 174 ARG A O 1
ATOM 1386 N N . ASP A 1 175 ? 2.104 -8.478 -9.126 1.00 97.38 175 ASP A N 1
ATOM 1387 C CA . ASP A 1 175 ? 2.148 -9.602 -8.202 1.00 97.38 175 ASP A CA 1
ATOM 1388 C C . ASP A 1 175 ? 2.796 -9.236 -6.862 1.00 97.38 175 ASP A C 1
ATOM 1390 O O . ASP A 1 175 ? 2.334 -9.695 -5.819 1.00 97.38 175 ASP A O 1
ATOM 1394 N N . ASP A 1 176 ? 3.778 -8.333 -6.849 1.00 97.25 176 ASP A N 1
ATOM 1395 C CA . ASP A 1 176 ? 4.398 -7.868 -5.605 1.00 97.25 176 ASP A CA 1
ATOM 1396 C C . ASP A 1 176 ? 3.433 -7.060 -4.724 1.00 97.25 176 ASP A C 1
ATOM 1398 O O . ASP A 1 176 ? 3.436 -7.217 -3.502 1.00 97.25 176 ASP A O 1
ATOM 1402 N N . ASP A 1 177 ? 2.542 -6.260 -5.322 1.00 98.12 177 ASP A N 1
ATOM 1403 C CA . ASP A 1 177 ? 1.467 -5.580 -4.583 1.00 98.12 177 ASP A CA 1
ATOM 1404 C C . ASP A 1 177 ? 0.454 -6.597 -4.006 1.00 98.12 177 ASP A C 1
ATOM 1406 O O . ASP A 1 177 ? -0.109 -6.378 -2.929 1.00 98.12 177 ASP A O 1
ATOM 1410 N N . LEU A 1 178 ? 0.248 -7.742 -4.675 1.00 98.31 178 LEU A N 1
ATOM 1411 C CA . LEU A 1 178 ? -0.615 -8.825 -4.182 1.00 98.31 178 LEU A CA 1
ATOM 1412 C C . LEU A 1 178 ? 0.034 -9.617 -3.038 1.00 98.31 178 LEU A C 1
ATOM 1414 O O . LEU A 1 178 ? -0.665 -10.007 -2.102 1.00 98.31 178 LEU A O 1
ATOM 1418 N N . TRP A 1 179 ? 1.358 -9.796 -3.053 1.00 97.81 179 TRP A N 1
ATOM 1419 C CA . TRP A 1 179 ? 2.102 -10.313 -1.898 1.00 97.81 179 TRP A CA 1
ATOM 1420 C C . TRP A 1 179 ? 1.943 -9.406 -0.676 1.00 97.81 179 TRP A C 1
ATOM 1422 O O . TRP A 1 179 ? 1.650 -9.896 0.416 1.00 97.81 179 TRP A O 1
ATOM 1432 N N . CYS A 1 180 ? 2.038 -8.085 -0.867 1.00 95.88 180 CYS A N 1
ATOM 1433 C CA . CYS A 1 180 ? 1.784 -7.122 0.207 1.00 95.88 180 CYS A CA 1
ATOM 1434 C C . CYS A 1 180 ? 0.370 -7.288 0.785 1.00 95.88 180 CYS A C 1
ATOM 1436 O O . CYS A 1 180 ? 0.196 -7.306 2.006 1.00 95.88 180 CYS A O 1
ATOM 1438 N N . LEU A 1 181 ? -0.641 -7.443 -0.081 1.00 97.00 181 LEU A N 1
ATOM 1439 C CA . LEU A 1 181 ? -2.021 -7.695 0.338 1.00 97.00 181 LEU A CA 1
ATOM 1440 C C . LEU A 1 181 ? -2.141 -8.998 1.138 1.00 97.00 181 LEU A C 1
ATOM 1442 O O . LEU A 1 181 ? -2.783 -9.001 2.186 1.00 97.00 181 LEU A O 1
ATOM 1446 N N . LEU A 1 182 ? -1.517 -10.088 0.688 1.00 97.12 182 LEU A N 1
ATOM 1447 C CA . LEU A 1 182 ? -1.534 -11.363 1.406 1.00 97.12 182 LEU A CA 1
ATOM 1448 C C . LEU A 1 182 ? -0.970 -11.208 2.823 1.00 97.12 182 LEU A C 1
ATOM 1450 O O . LEU A 1 182 ? -1.623 -11.603 3.789 1.00 97.12 182 LEU A O 1
ATOM 1454 N N . TYR A 1 183 ? 0.204 -10.590 2.964 1.00 95.06 183 TYR A N 1
ATOM 1455 C CA . TYR A 1 183 ? 0.822 -10.382 4.274 1.00 95.06 183 TYR A CA 1
ATOM 1456 C C . TYR A 1 183 ? 0.003 -9.453 5.164 1.00 95.06 183 TYR A C 1
ATOM 1458 O O . TYR A 1 183 ? -0.139 -9.727 6.354 1.00 95.06 183 TYR A O 1
ATOM 1466 N N . LEU A 1 184 ? -0.601 -8.406 4.599 1.00 92.69 184 LEU A N 1
ATOM 1467 C CA . LEU A 1 184 ? -1.542 -7.556 5.324 1.00 92.69 184 LEU A CA 1
ATOM 1468 C C . LEU A 1 184 ? -2.721 -8.378 5.852 1.00 92.69 184 LEU A C 1
ATOM 1470 O O . LEU A 1 184 ? -3.063 -8.267 7.026 1.00 92.69 184 LEU A O 1
ATOM 1474 N N . LEU A 1 185 ? -3.331 -9.228 5.019 1.00 93.62 185 LEU A N 1
ATOM 1475 C CA . LEU A 1 185 ? -4.461 -10.059 5.430 1.00 93.62 185 LEU A CA 1
ATOM 1476 C C . LEU A 1 185 ? -4.066 -11.049 6.524 1.00 93.62 185 LEU A C 1
ATOM 1478 O O . LEU A 1 185 ? -4.830 -11.206 7.475 1.00 93.62 185 LEU A O 1
ATOM 1482 N N . VAL A 1 186 ? -2.894 -11.680 6.434 1.00 92.62 186 VAL A N 1
ATOM 1483 C CA . VAL A 1 186 ? -2.367 -12.536 7.509 1.00 92.62 186 VAL A CA 1
ATOM 1484 C C . VAL A 1 186 ? -2.175 -11.724 8.793 1.00 92.62 186 VAL A C 1
ATOM 1486 O O . VAL A 1 186 ? -2.626 -12.160 9.854 1.00 92.62 186 VAL A O 1
ATOM 1489 N N . GLU A 1 187 ? -1.609 -10.515 8.700 1.00 89.50 187 GLU A N 1
ATOM 1490 C CA . GLU A 1 187 ? -1.360 -9.656 9.864 1.00 89.50 187 GLU A CA 1
ATOM 1491 C C . GLU A 1 187 ? -2.659 -9.249 10.592 1.00 89.50 187 GLU A C 1
ATOM 1493 O O . GLU A 1 187 ? -2.694 -9.140 11.818 1.00 89.50 187 GLU A O 1
ATOM 1498 N N . LEU A 1 188 ? -3.779 -9.117 9.866 1.00 87.50 188 LEU A N 1
ATOM 1499 C CA . LEU A 1 188 ? -5.098 -8.864 10.464 1.00 87.50 188 LEU A CA 1
ATOM 1500 C C . LEU A 1 188 ? -5.593 -10.008 11.364 1.00 87.50 188 LEU A C 1
ATOM 1502 O O . LEU A 1 188 ? -6.554 -9.819 12.111 1.00 87.50 188 LEU A O 1
ATOM 1506 N N . ARG A 1 189 ? -4.993 -11.199 11.297 1.00 86.50 189 ARG A N 1
ATOM 1507 C CA . ARG A 1 189 ? -5.364 -12.371 12.107 1.00 86.50 189 ARG A CA 1
ATOM 1508 C C . ARG A 1 189 ? -4.350 -12.705 13.196 1.00 86.50 189 ARG A C 1
ATOM 1510 O O . ARG A 1 189 ? -4.701 -13.436 14.119 1.00 86.50 189 ARG A O 1
ATOM 1517 N N . GLY A 1 190 ? -3.143 -12.157 13.123 1.00 83.81 190 GLY A N 1
ATOM 1518 C CA . GLY A 1 190 ? -2.064 -12.376 14.079 1.00 83.81 190 GLY A CA 1
ATOM 1519 C C . GLY A 1 190 ? -0.762 -11.769 13.569 1.00 83.81 190 GLY A C 1
ATOM 1520 O O . GLY A 1 190 ? -0.665 -11.416 12.405 1.00 83.81 190 GLY A O 1
ATOM 1521 N N . ALA A 1 191 ? 0.252 -11.630 14.422 1.00 83.19 191 ALA A N 1
ATOM 1522 C CA . ALA A 1 191 ? 1.538 -11.092 13.977 1.00 83.19 191 ALA A CA 1
ATOM 1523 C C . ALA A 1 191 ? 2.159 -11.972 12.876 1.00 83.19 191 ALA A C 1
ATOM 1525 O O . ALA A 1 191 ? 2.088 -13.200 12.955 1.00 83.19 191 ALA A O 1
ATOM 1526 N N . LEU A 1 192 ? 2.806 -11.347 11.888 1.00 85.88 192 LEU A 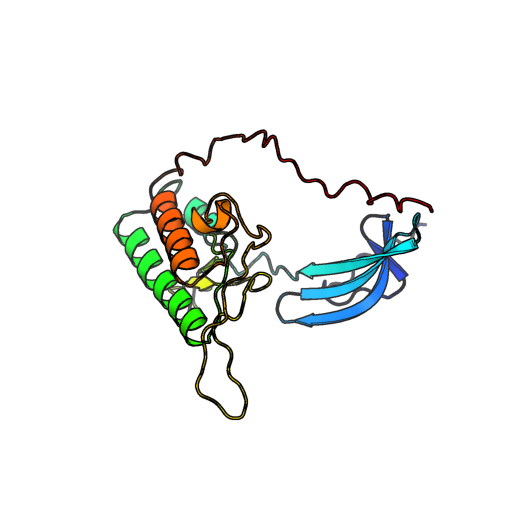N 1
ATOM 1527 C CA . LEU A 1 192 ? 3.621 -12.082 10.924 1.00 85.88 192 LEU A CA 1
ATOM 1528 C C . LEU A 1 192 ? 4.789 -12.760 11.664 1.00 85.88 192 LEU A C 1
ATOM 1530 O O . LEU A 1 192 ? 5.298 -12.197 12.642 1.00 85.88 192 LEU A O 1
ATOM 1534 N N . PRO A 1 193 ? 5.263 -13.933 11.206 1.00 87.19 193 PRO A N 1
ATOM 1535 C CA . PRO A 1 193 ? 6.359 -14.645 11.868 1.00 87.19 193 PRO A CA 1
ATOM 1536 C C . PRO A 1 193 ? 7.615 -13.782 12.072 1.00 87.19 193 PRO A C 1
ATOM 1538 O O . PRO A 1 193 ? 8.283 -13.887 13.096 1.00 87.19 193 PRO A O 1
ATOM 1541 N N . TRP A 1 194 ? 7.887 -12.861 11.141 1.00 86.25 194 TRP A N 1
ATOM 1542 C CA . TRP A 1 194 ? 9.026 -11.938 11.165 1.00 86.25 194 TRP A CA 1
ATOM 1543 C C . TRP A 1 194 ? 8.740 -10.578 11.831 1.00 86.25 194 TRP A C 1
ATOM 1545 O O . TRP A 1 194 ? 9.585 -9.688 11.799 1.00 86.25 194 TRP A O 1
ATOM 1555 N N . THR A 1 195 ? 7.575 -10.367 12.463 1.00 75.50 195 THR A N 1
ATOM 1556 C CA . THR A 1 195 ? 7.255 -9.091 13.141 1.00 75.50 195 THR A CA 1
ATOM 1557 C C . THR A 1 195 ? 8.156 -8.814 14.351 1.00 75.50 195 THR A C 1
ATOM 1559 O O . THR A 1 195 ? 8.404 -7.652 14.665 1.00 75.50 195 THR A O 1
ATOM 1562 N N . LYS A 1 196 ? 8.615 -9.863 15.050 1.00 61.22 196 LYS A N 1
ATOM 1563 C CA . LYS A 1 196 ? 9.462 -9.767 16.256 1.00 61.22 196 LYS A CA 1
ATOM 1564 C C . LYS A 1 196 ? 10.941 -9.996 15.991 1.00 61.22 196 LYS A C 1
ATOM 1566 O O . LYS A 1 196 ? 11.732 -9.928 16.928 1.00 61.22 196 LYS A O 1
ATOM 1571 N N . SER A 1 197 ? 11.313 -10.263 14.747 1.00 47.94 197 SER A N 1
ATOM 1572 C CA . SER A 1 197 ? 12.710 -10.251 14.371 1.00 47.94 197 SER A CA 1
ATOM 1573 C C . SER A 1 197 ? 13.188 -8.811 14.525 1.00 47.94 197 SER A C 1
ATOM 1575 O O . SER A 1 197 ? 12.991 -7.980 13.639 1.00 47.94 197 SER A O 1
ATOM 1577 N N . SER A 1 198 ? 13.812 -8.495 15.663 1.00 39.69 198 SER A N 1
ATOM 1578 C CA . SER A 1 198 ? 14.882 -7.514 15.662 1.00 39.69 198 SER A CA 1
ATOM 1579 C C . SER A 1 198 ? 15.952 -8.117 14.765 1.00 39.69 198 SER A C 1
ATOM 1581 O O . SER A 1 198 ? 16.878 -8.780 15.226 1.00 39.69 198 SER A O 1
ATOM 1583 N N . PHE A 1 199 ? 15.789 -7.963 13.456 1.00 39.00 199 PHE A N 1
ATOM 1584 C CA . PHE A 1 199 ? 16.955 -7.946 12.613 1.00 39.00 199 PHE A CA 1
ATOM 1585 C C . PHE A 1 199 ? 17.725 -6.724 13.113 1.00 39.00 199 PHE A C 1
ATOM 1587 O O . PHE A 1 199 ? 17.434 -5.588 12.748 1.00 39.00 199 PHE A O 1
ATOM 1594 N N . SER A 1 200 ? 18.673 -6.960 14.022 1.00 36.47 200 SER A N 1
ATOM 1595 C CA . SER A 1 200 ? 19.985 -6.353 13.879 1.00 36.47 200 SER A CA 1
ATOM 1596 C C . SER A 1 200 ? 20.431 -6.749 12.477 1.00 36.47 200 SER A C 1
ATOM 1598 O O . SER A 1 200 ? 21.035 -7.803 12.284 1.00 36.47 200 SER A O 1
ATOM 1600 N N . ASP A 1 201 ? 19.930 -6.023 11.483 1.00 36.25 201 ASP A N 1
ATOM 1601 C CA . ASP A 1 201 ? 20.245 -6.276 10.096 1.00 36.25 201 ASP A CA 1
ATOM 1602 C C . ASP A 1 201 ? 21.749 -6.008 9.983 1.00 36.25 201 ASP A C 1
ATOM 1604 O O . ASP A 1 201 ? 22.178 -4.889 10.273 1.00 36.25 201 ASP A O 1
ATOM 1608 N N . PRO A 1 202 ? 22.583 -7.003 9.634 1.00 38.94 202 PRO A N 1
ATOM 1609 C CA . PRO A 1 202 ? 23.990 -6.748 9.349 1.00 38.94 202 PRO A CA 1
ATOM 1610 C C . PRO A 1 202 ? 24.171 -5.810 8.139 1.00 38.94 202 PRO A C 1
ATOM 1612 O O . PRO A 1 202 ? 25.289 -5.385 7.864 1.00 38.94 202 PRO A O 1
ATOM 1615 N N . TYR A 1 203 ? 23.090 -5.460 7.432 1.00 34.84 203 TYR A N 1
ATOM 1616 C CA . TYR A 1 203 ? 23.046 -4.450 6.384 1.00 34.84 203 TYR A CA 1
ATOM 1617 C C . TYR A 1 203 ? 22.290 -3.193 6.837 1.00 34.84 203 TYR A C 1
ATOM 1619 O O . TYR A 1 203 ? 21.343 -2.740 6.190 1.00 34.84 203 TYR A O 1
ATOM 1627 N N . ASP A 1 204 ? 22.763 -2.593 7.928 1.00 31.31 204 ASP A N 1
ATOM 1628 C CA . ASP A 1 204 ? 22.552 -1.180 8.241 1.00 31.31 204 ASP A CA 1
ATOM 1629 C C . ASP A 1 204 ? 23.212 -0.318 7.148 1.00 31.31 204 ASP A C 1
ATOM 1631 O O . ASP A 1 204 ? 24.374 0.073 7.240 1.00 31.31 204 ASP A O 1
ATOM 1635 N N . TRP A 1 205 ? 22.509 -0.076 6.038 1.00 39.97 205 TRP A N 1
ATOM 1636 C CA . TRP A 1 205 ? 22.936 0.931 5.071 1.00 39.97 205 TRP A CA 1
ATOM 1637 C C . TRP A 1 205 ? 22.459 2.306 5.547 1.00 39.97 205 TRP A C 1
ATOM 1639 O O . TRP A 1 205 ? 21.575 2.936 4.976 1.00 39.97 205 TRP A O 1
ATOM 1649 N N . GLU A 1 206 ? 23.111 2.844 6.573 1.00 28.88 206 GLU A N 1
ATOM 1650 C CA . GLU A 1 206 ? 23.374 4.275 6.541 1.00 28.88 206 GLU A CA 1
ATOM 1651 C C . GLU A 1 206 ? 24.166 4.555 5.257 1.00 28.88 206 GLU A C 1
ATOM 1653 O O . GLU A 1 206 ? 25.227 3.979 5.015 1.00 28.88 206 GLU A O 1
ATOM 1658 N N . LEU A 1 207 ? 23.663 5.444 4.402 1.00 30.89 207 LEU A N 1
ATOM 1659 C CA . LEU A 1 207 ? 24.471 6.013 3.332 1.00 30.89 207 LEU A CA 1
ATOM 1660 C C . LEU A 1 207 ? 25.519 6.933 3.991 1.00 30.89 207 LEU A C 1
ATOM 1662 O O . LEU A 1 207 ? 25.318 8.140 4.102 1.00 30.89 207 LEU A O 1
ATOM 1666 N N . LYS A 1 208 ? 26.613 6.347 4.483 1.00 28.31 208 LYS A N 1
ATOM 1667 C CA . LYS A 1 208 ? 27.830 7.038 4.917 1.00 28.31 208 LYS A CA 1
ATOM 1668 C C . LYS A 1 208 ? 28.970 6.662 3.967 1.00 28.31 208 LYS A C 1
ATOM 1670 O O . LYS A 1 208 ? 29.187 5.492 3.684 1.00 28.31 208 LYS A O 1
ATOM 1675 N N . ALA A 1 209 ? 29.687 7.698 3.539 1.00 28.98 209 ALA A N 1
ATOM 1676 C CA . ALA A 1 209 ? 30.921 7.708 2.751 1.00 28.98 209 ALA A CA 1
ATOM 1677 C C . ALA A 1 209 ? 30.804 7.549 1.216 1.00 28.98 209 ALA A C 1
ATOM 1679 O O . ALA A 1 209 ? 30.630 6.476 0.646 1.00 28.98 209 ALA A O 1
ATOM 1680 N N . SER A 1 210 ? 30.943 8.709 0.572 1.00 30.42 210 SER A N 1
ATOM 1681 C CA . SER A 1 210 ? 31.767 9.003 -0.607 1.00 30.42 210 SER A CA 1
ATOM 1682 C C . SER A 1 210 ? 32.720 7.893 -1.075 1.00 30.42 210 SER A C 1
ATOM 1684 O O . SER A 1 210 ? 33.544 7.398 -0.312 1.00 30.42 210 SER A O 1
ATOM 1686 N N . ILE A 1 211 ? 32.682 7.612 -2.378 1.00 33.72 211 ILE A N 1
ATOM 1687 C CA . ILE A 1 211 ? 33.746 6.900 -3.096 1.00 33.72 211 ILE A CA 1
ATOM 1688 C C . ILE A 1 211 ? 34.934 7.873 -3.233 1.00 33.72 211 ILE A C 1
ATOM 1690 O O . ILE A 1 211 ? 34.716 8.989 -3.716 1.00 33.72 211 ILE A O 1
ATOM 1694 N N . PRO A 1 212 ? 36.164 7.514 -2.824 1.00 35.81 212 PRO A N 1
ATOM 1695 C CA . PRO A 1 212 ? 37.346 8.303 -3.146 1.00 35.81 212 PRO A CA 1
ATOM 1696 C C . PRO A 1 212 ? 37.563 8.277 -4.660 1.00 35.81 212 PRO A C 1
ATOM 1698 O O . PRO A 1 212 ? 37.550 7.213 -5.276 1.00 35.81 212 PRO A O 1
ATOM 1701 N N . THR A 1 213 ? 37.772 9.440 -5.269 1.00 38.84 213 THR A N 1
ATOM 1702 C CA . THR A 1 213 ? 38.373 9.512 -6.601 1.00 38.84 213 THR A CA 1
ATOM 1703 C C . THR A 1 213 ? 39.795 8.974 -6.501 1.00 38.84 213 THR A C 1
ATOM 1705 O O . THR A 1 213 ? 40.629 9.591 -5.838 1.00 38.84 213 THR A O 1
ATOM 1708 N N . GLU A 1 214 ? 40.071 7.834 -7.130 1.00 38.59 214 GLU A N 1
ATOM 1709 C CA . GLU A 1 214 ? 41.447 7.424 -7.389 1.00 38.59 214 GLU A CA 1
ATOM 1710 C C . GLU A 1 214 ? 42.077 8.432 -8.352 1.00 38.59 214 GLU A C 1
ATOM 1712 O O . GLU A 1 214 ? 41.589 8.681 -9.455 1.00 38.59 214 GLU A O 1
ATOM 1717 N N . SER A 1 215 ? 43.136 9.060 -7.859 1.00 39.16 215 SER A N 1
ATOM 1718 C CA . SER A 1 215 ? 44.095 9.849 -8.609 1.00 39.16 215 SER A CA 1
ATOM 1719 C C . SER A 1 215 ? 44.884 8.955 -9.564 1.00 39.16 215 SER A C 1
ATOM 1721 O O . SER A 1 215 ? 45.495 7.980 -9.119 1.00 39.16 215 SER A O 1
ATOM 1723 N N . ALA A 1 216 ? 44.943 9.356 -10.829 1.00 39.22 216 ALA A N 1
ATOM 1724 C CA . ALA A 1 216 ? 46.109 9.176 -11.686 1.00 39.22 216 ALA A CA 1
ATOM 1725 C C . ALA A 1 216 ? 46.540 10.563 -12.171 1.00 39.22 216 ALA A C 1
ATOM 1727 O O . ALA A 1 216 ? 45.630 11.364 -12.495 1.00 39.22 216 ALA A O 1
#

pLDDT: mean 76.85, std 20.32, range [28.31, 98.31]

Nearest PDB structures (foldseek):
  6u0k-assembly2_A  TM=5.880E-01  e=1.602E-15  Homo sapiens
  6u6a-assembly1_A  TM=6.975E-01  e=4.862E-12  Candida albicans SC5314
  1csn-assembly1_A  TM=6.417E-01  e=4.041E-12  Schizosaccharomyces pombe
  2c47-assembly4_D  TM=7.104E-01  e=9.387E-11  Homo sapiens
  2c47-assembly1_A  TM=7.898E-01  e=5.972E-10  Homo sapiens

Mean predicted aligned error: 15.14 Å

Foldseek 3Di:
DDPPPDAPPDQQDDDAQDDDPNFWGFHAWPDDDPFHTKTWIAGPPPRDIDIDTTGPPPVPFWQQQVNCLCPPPNQADDPVVLVLCLVQVVVQLVVQVVVQKHQLADDSRQKTQHGPPDPRNSHIDGHDSVVMDGQWDDDPPDDIDGDDKDPFADQDYDPQQFDPCSVVRTGDDSVRVVSSSVSNSVSNHHNDPCNPPPPPPPPPPPVDDDDDPDDD

Secondary structure (DSSP, 8-state):
-----PPPS-TT-PPTT-EETTTEEEEEEEEEETTEEEEEEEETTT--EEEEEEE---TTT--BHHHHHHHHHTT---HHHHHHHHHHHHHHHHHHHHTTEE-S---GGGEEEPPTTSGGGGPEEE--GGG-EE-EEEETTEEEEEPPPPSSPPP-S-TTT--HHHHTTPPP-HHHHHHHHHHHHHHTTS--TTTT-----TT-------------

Radius of gyration: 21.17 Å; Cα contacts (8 Å, |Δi|>4): 298; chains: 1; bounding box: 67×54×56 Å

Sequence (216 aa):
MDNIVLPPHDPKNLQKGTIISKQWRIKRKIGEGGFGAVYKVVNVETETSAALKIETHNKREVLKLEAKVKRLFGRTCSVSAQVRIGINTLYAIKQLHDSGFVHRDLKPANMAVGPVGTPEFRFIHIFDFGLARQYVVTSDSGPPKLRKPRPRAHFRGTLRYCSINCHERGEQGRDDDLWCLLYLLVELRGALPWTKSSFSDPYDWELKASIPTESA

Solvent-accessible surface area (backbone atoms only — not comparable to full-atom values): 12977 Å² total; per-residue (Å²): 137,81,85,76,76,72,78,66,100,47,78,64,66,78,58,70,65,47,66,46,93,88,42,34,28,32,66,43,80,73,49,75,56,97,62,23,23,32,26,36,28,29,32,74,86,77,65,47,76,49,78,46,77,37,67,58,71,70,81,83,61,61,48,33,36,53,60,44,44,49,71,75,44,46,78,38,52,53,70,72,54,44,51,53,50,48,56,42,45,51,54,48,51,45,56,43,44,75,74,27,31,32,53,62,52,60,47,48,85,32,26,25,41,35,43,85,95,47,95,43,40,86,41,53,48,79,53,80,65,88,59,41,43,74,47,43,48,73,50,104,86,53,77,76,36,74,59,80,71,52,96,66,33,82,79,72,65,54,80,91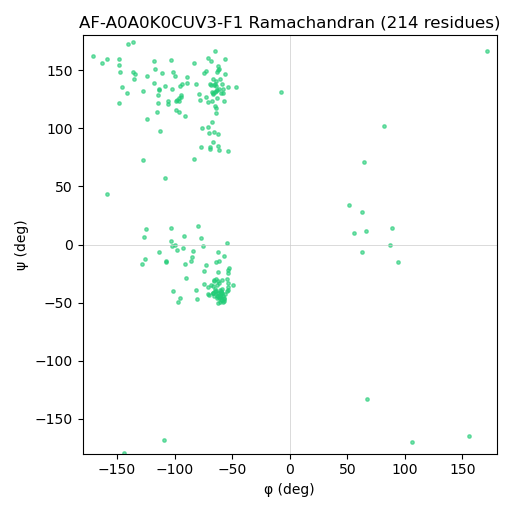,30,53,29,69,54,45,76,72,21,40,54,82,50,69,65,39,50,48,39,12,49,52,48,50,54,51,36,40,64,34,81,52,91,68,72,77,58,77,68,79,53,92,77,72,74,70,96,70,80,82,81,80,82,82,84,128

Organism: Angiostrongylus cantonensis (NCBI:txid6313)

InterPro domains:
  IPR000719 Protein kinase domain [PF00069] (87-198)
  IPR000719 Protein kinase domain [PS50011] (1-216)
  IPR000719 Protein kinase domain [SM00220] (24-213)
  IPR011009 Protein kinase-like domain superfamily [SSF56112] (20-206)
  IPR017441 Protein kinase, ATP binding site [PS00107] (30-53)
  IPR050235 Casein kinase 1/Serine/threonine-protein kinase-like [PTHR11909] (14-200)